Protein AF-A0A660S9H5-F1 (afdb_monomer_lite)

Structure (mmCIF, N/CA/C/O backbone):
data_AF-A0A660S9H5-F1
#
_entry.id   AF-A0A660S9H5-F1
#
loop_
_atom_site.group_PDB
_atom_site.id
_atom_site.type_symbol
_atom_site.label_atom_id
_atom_site.label_alt_id
_atom_site.label_comp_id
_atom_site.label_asym_id
_atom_site.label_entity_id
_atom_site.label_seq_id
_atom_site.pdbx_PDB_ins_code
_atom_site.Cartn_x
_atom_site.Cartn_y
_atom_site.Cartn_z
_atom_site.occupancy
_atom_site.B_iso_or_equiv
_atom_site.auth_seq_id
_atom_site.auth_comp_id
_atom_site.auth_asym_id
_atom_site.auth_atom_id
_atom_site.pdbx_PDB_model_num
ATOM 1 N N . MET A 1 1 ? 29.716 22.575 15.686 1.00 38.72 1 MET A N 1
ATOM 2 C CA . MET A 1 1 ? 29.087 22.177 14.408 1.00 38.72 1 MET A CA 1
ATOM 3 C C . MET A 1 1 ? 29.876 20.997 13.873 1.00 38.72 1 MET A C 1
ATOM 5 O O . MET A 1 1 ? 31.053 21.168 13.585 1.00 38.72 1 MET A O 1
ATOM 9 N N . SER A 1 2 ? 29.308 19.792 13.882 1.00 45.00 2 SER A N 1
ATOM 10 C CA . SER A 1 2 ? 30.012 18.575 13.468 1.00 45.00 2 SER A CA 1
ATOM 11 C C . SER A 1 2 ? 30.373 18.655 11.981 1.00 45.00 2 SER A C 1
ATOM 13 O O . SER A 1 2 ? 29.504 18.642 11.113 1.00 45.00 2 SER A O 1
ATOM 15 N N . ASN A 1 3 ? 31.671 18.753 11.685 1.00 57.62 3 ASN A N 1
ATOM 16 C CA . ASN A 1 3 ? 32.210 18.524 10.345 1.00 57.62 3 ASN A CA 1
ATOM 17 C C . ASN A 1 3 ? 32.113 17.022 10.060 1.00 57.62 3 ASN A C 1
ATOM 19 O O . ASN A 1 3 ? 33.067 16.279 10.298 1.00 57.62 3 ASN A O 1
ATOM 23 N N . TYR A 1 4 ? 30.948 16.553 9.613 1.00 66.19 4 TYR A N 1
ATOM 24 C CA . TYR A 1 4 ? 30.823 15.175 9.157 1.00 66.19 4 TYR A CA 1
ATOM 25 C C . TYR A 1 4 ? 31.729 14.976 7.944 1.00 66.19 4 TYR A C 1
ATOM 27 O O . TYR A 1 4 ? 31.599 15.658 6.928 1.00 66.19 4 TYR A O 1
ATOM 35 N N . LYS A 1 5 ? 32.662 14.032 8.063 1.00 89.12 5 LYS A N 1
ATOM 36 C CA . LYS A 1 5 ? 33.389 13.504 6.914 1.00 89.12 5 LYS A CA 1
ATOM 37 C C . LYS A 1 5 ? 32.486 12.479 6.245 1.00 89.12 5 LYS A C 1
ATOM 39 O O . LYS A 1 5 ? 32.019 11.536 6.892 1.00 89.12 5 LYS A O 1
ATOM 44 N N . LEU A 1 6 ? 32.201 12.714 4.974 1.00 95.31 6 LEU A N 1
ATOM 45 C CA . LEU A 1 6 ? 31.241 11.946 4.202 1.00 95.31 6 LEU A CA 1
ATOM 46 C C . LEU A 1 6 ? 31.917 11.290 3.004 1.00 95.31 6 LEU A C 1
ATOM 48 O O . LEU A 1 6 ? 32.887 11.802 2.443 1.00 95.31 6 LEU A O 1
ATOM 52 N N . TRP A 1 7 ? 31.341 10.169 2.589 1.00 97.38 7 TRP A N 1
ATOM 53 C CA . TRP A 1 7 ? 31.695 9.454 1.373 1.00 97.38 7 TRP A CA 1
ATOM 54 C C . TRP A 1 7 ? 30.478 9.346 0.465 1.00 97.38 7 TRP A C 1
ATOM 56 O O . TRP A 1 7 ? 29.398 8.982 0.918 1.00 97.38 7 TRP A O 1
ATOM 66 N N . ALA A 1 8 ? 30.657 9.630 -0.821 1.00 97.31 8 ALA A N 1
ATOM 67 C CA . ALA A 1 8 ? 29.677 9.392 -1.868 1.00 97.31 8 ALA A CA 1
ATOM 68 C C . ALA A 1 8 ? 30.182 8.282 -2.796 1.00 97.31 8 ALA A C 1
ATOM 70 O O . ALA A 1 8 ? 31.257 8.404 -3.388 1.00 97.31 8 ALA A O 1
ATOM 71 N N . LYS A 1 9 ? 29.393 7.218 -2.938 1.00 96.88 9 LYS A N 1
ATOM 72 C CA . LYS A 1 9 ? 29.568 6.180 -3.951 1.00 96.88 9 LYS A CA 1
ATOM 73 C C . LYS A 1 9 ? 28.735 6.531 -5.174 1.00 96.88 9 LYS A C 1
ATOM 75 O O . LYS A 1 9 ? 27.512 6.626 -5.073 1.00 96.88 9 LYS A O 1
ATOM 80 N N . ILE A 1 10 ? 29.397 6.704 -6.308 1.00 94.62 10 ILE A N 1
ATOM 81 C CA . ILE A 1 10 ? 28.785 7.019 -7.591 1.00 94.62 10 ILE A CA 1
ATOM 82 C C . ILE A 1 10 ? 28.599 5.731 -8.387 1.00 94.62 10 ILE A C 1
ATOM 84 O O . ILE A 1 10 ? 29.564 5.165 -8.902 1.00 94.62 10 ILE A O 1
ATOM 88 N N . ASP A 1 11 ? 27.348 5.286 -8.479 1.00 85.81 11 ASP A N 1
ATOM 89 C CA . ASP A 1 11 ? 26.913 4.212 -9.363 1.00 85.81 11 ASP A CA 1
ATOM 90 C C . ASP A 1 11 ? 26.085 4.808 -10.528 1.00 85.81 11 ASP A C 1
ATOM 92 O O . ASP A 1 11 ? 25.726 5.994 -10.553 1.00 85.81 11 ASP A O 1
ATOM 96 N N . ASN A 1 12 ? 25.802 3.997 -11.548 1.00 78.56 12 ASN A N 1
ATOM 97 C CA . ASN A 1 12 ? 25.075 4.470 -12.730 1.00 78.56 12 ASN A CA 1
ATOM 98 C C . ASN A 1 12 ? 23.603 4.781 -12.422 1.00 78.56 12 ASN A C 1
ATOM 100 O O . ASN A 1 12 ? 23.077 5.775 -12.921 1.00 78.56 12 ASN A O 1
ATOM 104 N N . ASP A 1 13 ? 22.971 3.962 -11.589 1.00 78.81 13 ASP A N 1
ATOM 105 C CA . ASP A 1 13 ? 21.550 3.984 -11.229 1.00 78.81 13 ASP A CA 1
ATOM 106 C C . ASP A 1 13 ? 21.265 4.722 -9.911 1.00 78.81 13 ASP A C 1
ATOM 108 O O . ASP A 1 13 ? 20.118 5.054 -9.614 1.00 78.81 13 ASP A O 1
ATOM 112 N N . LYS A 1 14 ? 22.296 5.008 -9.109 1.00 87.75 14 LYS A N 1
ATOM 113 C CA . LYS A 1 14 ? 22.158 5.674 -7.808 1.00 87.75 14 LYS A CA 1
ATOM 114 C C . LYS A 1 14 ? 23.446 6.343 -7.345 1.00 87.75 14 LYS A C 1
ATOM 116 O O . LYS A 1 14 ? 24.540 5.981 -7.765 1.00 87.75 14 LYS A O 1
ATOM 121 N N . ILE A 1 15 ? 23.322 7.278 -6.407 1.00 94.25 15 ILE A N 1
ATOM 122 C CA . ILE A 1 15 ? 24.439 7.712 -5.562 1.00 94.25 15 ILE A CA 1
ATOM 123 C C . ILE A 1 15 ? 24.090 7.407 -4.108 1.00 94.25 15 ILE A C 1
ATOM 125 O O . ILE A 1 15 ? 23.001 7.729 -3.632 1.00 94.25 15 ILE A O 1
ATOM 129 N N . SER A 1 16 ? 25.024 6.767 -3.407 1.00 94.56 16 SER A N 1
ATOM 130 C CA . SER A 1 16 ? 24.895 6.450 -1.982 1.00 94.56 16 SER A CA 1
ATOM 131 C C . SER A 1 16 ? 25.861 7.300 -1.167 1.00 94.56 16 SER A C 1
ATOM 133 O O . SER A 1 16 ? 27.045 7.353 -1.485 1.00 94.56 16 SER A O 1
ATOM 135 N N . PHE A 1 17 ? 25.370 7.931 -0.111 1.00 96.75 17 PHE A N 1
ATOM 136 C CA . PHE A 1 17 ? 26.125 8.773 0.806 1.00 96.75 17 PHE A CA 1
ATOM 137 C C . PHE A 1 17 ? 26.258 8.081 2.159 1.00 96.75 17 PHE A C 1
ATOM 139 O O . PHE A 1 17 ? 25.303 7.464 2.631 1.00 96.75 17 PHE A O 1
ATOM 146 N N . PHE A 1 18 ? 27.424 8.200 2.785 1.00 95.56 18 PHE A N 1
ATOM 147 C CA . PHE A 1 18 ? 27.747 7.537 4.044 1.00 95.56 18 PHE A CA 1
ATOM 148 C C . PHE A 1 18 ? 28.529 8.463 4.970 1.00 95.56 18 PHE A C 1
ATOM 150 O O . PHE A 1 18 ? 29.386 9.219 4.506 1.00 95.56 18 PHE A O 1
ATOM 157 N N . THR A 1 19 ? 28.296 8.350 6.275 1.00 95.31 19 THR A N 1
ATOM 158 C CA . THR A 1 19 ? 29.221 8.879 7.283 1.00 95.31 19 THR A CA 1
ATOM 159 C C . THR A 1 19 ? 30.423 7.945 7.440 1.00 95.31 19 THR A C 1
ATOM 161 O O . THR A 1 19 ? 30.307 6.728 7.2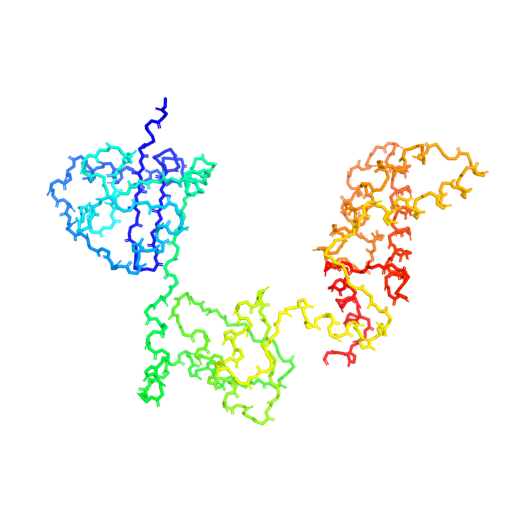63 1.00 95.31 19 THR A O 1
ATOM 164 N N . GLU A 1 20 ? 31.595 8.489 7.786 1.00 94.94 20 GLU A N 1
ATOM 165 C CA . GLU A 1 20 ? 32.759 7.649 8.114 1.00 94.94 20 GLU A CA 1
ATOM 166 C C . GLU A 1 20 ? 32.455 6.677 9.268 1.00 94.94 20 GLU A C 1
ATOM 168 O O . GLU A 1 20 ? 32.878 5.525 9.211 1.00 94.94 20 GLU A O 1
ATOM 173 N N . ASP A 1 21 ? 31.686 7.097 10.279 1.00 93.19 21 ASP A N 1
ATOM 174 C CA . ASP A 1 21 ? 31.327 6.238 11.416 1.00 93.19 21 ASP A CA 1
ATOM 175 C C . ASP A 1 21 ? 30.426 5.068 10.997 1.00 93.19 21 ASP A C 1
ATOM 177 O O . ASP A 1 21 ? 30.626 3.945 11.466 1.00 93.19 21 ASP A O 1
ATOM 181 N N . TYR A 1 22 ? 29.494 5.286 10.059 1.00 93.69 22 TYR A N 1
ATOM 182 C CA . TYR A 1 22 ? 28.690 4.206 9.483 1.00 93.69 22 TYR A CA 1
ATOM 183 C C . TYR A 1 22 ? 29.572 3.185 8.763 1.00 93.69 22 TYR A C 1
ATOM 185 O O . TYR A 1 22 ? 29.454 1.986 9.015 1.00 93.69 22 TYR A O 1
ATOM 193 N N . LEU A 1 23 ? 30.483 3.645 7.898 1.00 93.00 23 LEU A N 1
ATOM 194 C CA . LEU A 1 23 ? 31.391 2.756 7.168 1.00 93.00 23 LEU A CA 1
ATOM 195 C C . LEU A 1 23 ? 32.333 2.012 8.117 1.00 93.00 23 LEU A C 1
ATOM 197 O O . LEU A 1 23 ? 32.518 0.809 7.965 1.00 93.00 23 LEU A O 1
ATOM 201 N N . ARG A 1 24 ? 32.873 2.686 9.137 1.00 93.56 24 ARG A N 1
ATOM 202 C CA . ARG A 1 24 ? 33.747 2.064 10.139 1.00 93.56 24 ARG A CA 1
ATOM 203 C C . ARG A 1 24 ? 33.025 0.965 10.922 1.00 93.56 24 ARG A C 1
ATOM 205 O O . ARG A 1 24 ? 33.623 -0.071 11.187 1.00 93.56 24 ARG A O 1
ATOM 212 N N . ALA A 1 25 ? 31.757 1.181 11.275 1.00 89.81 25 ALA A N 1
ATOM 213 C CA . ALA A 1 25 ? 30.974 0.230 12.060 1.00 89.81 25 ALA A CA 1
ATOM 214 C C . ALA A 1 25 ? 30.388 -0.925 11.230 1.00 89.81 25 ALA A C 1
ATOM 216 O O . ALA A 1 25 ? 30.312 -2.049 11.721 1.00 89.81 25 ALA A O 1
ATOM 217 N N . LYS A 1 26 ? 29.927 -0.660 10.000 1.00 89.50 26 LYS A N 1
ATOM 218 C CA . LYS A 1 26 ? 29.189 -1.637 9.177 1.00 89.50 26 LYS A CA 1
ATOM 219 C C . LYS A 1 26 ? 30.030 -2.294 8.086 1.00 89.50 26 LYS A C 1
ATOM 221 O O . LYS A 1 26 ? 29.757 -3.437 7.741 1.00 89.50 26 LYS A O 1
ATOM 226 N N . GLU A 1 27 ? 31.044 -1.608 7.561 1.00 89.50 27 GLU A N 1
ATOM 227 C CA . GLU A 1 27 ? 31.884 -2.088 6.455 1.00 89.50 27 GLU A CA 1
ATOM 228 C C . GLU A 1 27 ? 33.384 -1.774 6.695 1.00 89.50 27 GLU A C 1
ATOM 230 O O . GLU A 1 27 ? 34.021 -1.080 5.895 1.00 89.50 27 GLU A O 1
ATOM 235 N N . PRO A 1 28 ? 33.997 -2.279 7.787 1.00 92.94 28 PRO A N 1
ATOM 236 C CA . PRO A 1 28 ? 35.332 -1.858 8.234 1.00 92.94 28 PRO A CA 1
ATOM 237 C C . PRO A 1 28 ? 36.450 -2.122 7.211 1.00 92.94 28 PRO A C 1
ATOM 239 O O . PRO A 1 28 ? 37.368 -1.313 7.071 1.00 92.94 28 PRO A O 1
ATOM 242 N N . GLN A 1 29 ? 36.365 -3.221 6.453 1.00 93.88 29 GLN A N 1
ATOM 243 C CA . GLN A 1 29 ? 37.335 -3.541 5.395 1.00 93.88 29 GLN A CA 1
ATOM 244 C C . GLN A 1 29 ? 37.247 -2.564 4.212 1.00 93.88 29 GLN A C 1
ATOM 246 O O . GLN A 1 29 ? 38.273 -2.132 3.675 1.00 93.88 29 GLN A O 1
ATOM 251 N N . LEU A 1 30 ? 36.026 -2.177 3.822 1.00 92.12 30 LEU A N 1
ATOM 252 C CA . LEU A 1 30 ? 35.824 -1.170 2.784 1.00 92.12 30 LEU A CA 1
ATOM 253 C C . LEU A 1 30 ? 36.351 0.183 3.259 1.00 92.12 30 LEU A C 1
ATOM 255 O O . LEU A 1 30 ? 37.081 0.838 2.519 1.00 92.12 30 LEU A O 1
ATOM 259 N N . PHE A 1 31 ? 36.040 0.577 4.496 1.00 96.25 31 PHE A N 1
ATOM 260 C CA . PHE A 1 31 ? 36.521 1.833 5.067 1.00 96.25 31 PHE A CA 1
ATOM 261 C C . PHE A 1 31 ? 38.055 1.924 5.057 1.00 96.25 31 PHE A C 1
ATOM 263 O O . PHE A 1 31 ? 38.605 2.917 4.581 1.00 96.25 31 PHE A O 1
ATOM 270 N N . ALA A 1 32 ? 38.754 0.863 5.477 1.00 95.06 32 ALA A N 1
ATOM 271 C CA . ALA A 1 32 ? 40.216 0.801 5.420 1.00 95.06 32 ALA A CA 1
ATOM 272 C C . ALA A 1 32 ? 40.758 0.956 3.984 1.00 95.06 32 ALA A C 1
ATOM 274 O O . ALA A 1 32 ? 41.745 1.657 3.754 1.00 95.06 32 ALA A O 1
ATOM 275 N N . THR A 1 33 ? 40.080 0.353 3.002 1.00 95.69 33 THR A N 1
ATOM 276 C CA . THR A 1 33 ? 40.436 0.475 1.579 1.00 95.69 33 THR A CA 1
ATOM 277 C C . THR A 1 33 ? 40.247 1.905 1.065 1.00 95.69 33 THR A C 1
ATOM 279 O O . THR A 1 33 ? 41.119 2.438 0.375 1.00 95.69 33 THR A O 1
ATOM 282 N N . LEU A 1 34 ? 39.130 2.549 1.416 1.00 95.62 34 LEU A N 1
ATOM 283 C CA . LEU A 1 34 ? 38.832 3.929 1.029 1.00 95.62 34 LEU A CA 1
ATOM 284 C C . LEU A 1 34 ? 39.841 4.916 1.627 1.00 95.62 34 LEU A C 1
ATOM 286 O O . LEU A 1 34 ? 40.321 5.796 0.913 1.00 95.62 34 LEU A O 1
ATOM 290 N N . GLU A 1 35 ? 40.233 4.732 2.889 1.00 95.88 35 GLU A N 1
ATOM 291 C CA . GLU A 1 35 ? 41.275 5.541 3.533 1.00 95.88 35 GLU A CA 1
ATOM 292 C C . GLU A 1 35 ? 42.647 5.346 2.872 1.00 95.88 35 GLU A C 1
ATOM 294 O O . GLU A 1 35 ? 43.346 6.324 2.596 1.00 95.88 35 GLU A O 1
ATOM 299 N N . ALA A 1 36 ? 43.015 4.112 2.508 1.00 94.81 36 ALA A N 1
ATOM 300 C CA . ALA A 1 36 ? 44.254 3.847 1.774 1.00 94.81 36 ALA A CA 1
ATOM 301 C C . ALA A 1 36 ? 44.269 4.520 0.386 1.00 94.81 36 ALA A C 1
ATOM 303 O O . ALA A 1 36 ? 45.300 5.051 -0.050 1.00 94.81 36 ALA A O 1
ATOM 304 N N . TRP A 1 37 ? 43.127 4.534 -0.313 1.00 95.69 37 TRP A N 1
ATOM 305 C CA . TRP A 1 37 ? 42.985 5.254 -1.580 1.00 95.69 37 TRP A CA 1
ATOM 306 C C . TRP A 1 37 ? 43.013 6.767 -1.394 1.00 95.69 37 TRP A C 1
ATOM 308 O O . TRP A 1 37 ? 43.646 7.450 -2.194 1.00 95.69 37 TRP A O 1
ATOM 318 N N . ARG A 1 38 ? 42.377 7.294 -0.344 1.00 94.25 38 ARG A N 1
ATOM 319 C CA . ARG A 1 38 ? 42.391 8.720 -0.004 1.00 94.25 38 ARG A CA 1
ATOM 320 C C . ARG A 1 38 ? 43.792 9.207 0.347 1.00 94.25 38 ARG A C 1
ATOM 322 O O . ARG A 1 38 ? 44.181 10.274 -0.111 1.00 94.25 38 ARG A O 1
ATOM 329 N N . HIS A 1 39 ? 44.575 8.426 1.089 1.00 93.69 39 HIS A N 1
ATOM 330 C CA . HIS A 1 39 ? 45.971 8.760 1.387 1.00 93.69 39 HIS A CA 1
ATOM 331 C C . HIS A 1 39 ? 46.813 8.876 0.104 1.00 93.69 39 HIS A C 1
ATOM 333 O O . HIS A 1 39 ? 47.651 9.763 -0.027 1.00 93.69 39 HIS A O 1
ATOM 339 N N . ASN A 1 40 ? 46.515 8.037 -0.892 1.00 92.75 40 ASN A N 1
ATOM 340 C CA . ASN A 1 40 ? 47.187 8.006 -2.192 1.00 92.75 40 ASN A CA 1
ATOM 341 C C . ASN A 1 40 ? 46.330 8.611 -3.321 1.00 92.75 40 ASN A C 1
ATOM 343 O O . ASN A 1 40 ? 46.398 8.154 -4.466 1.00 92.75 40 ASN A O 1
ATOM 347 N N . TYR A 1 41 ? 45.507 9.624 -3.016 1.00 90.06 41 TYR A N 1
ATOM 348 C CA . TYR A 1 41 ? 44.432 10.078 -3.908 1.00 90.06 41 TYR A CA 1
ATOM 349 C C . TYR A 1 41 ? 44.911 10.441 -5.318 1.00 90.06 41 TYR A C 1
ATOM 351 O O . TYR A 1 41 ? 44.238 10.106 -6.290 1.00 90.06 41 TYR A O 1
ATOM 359 N N . LYS A 1 42 ? 46.101 11.044 -5.451 1.00 91.06 42 LYS A N 1
ATOM 360 C CA . LYS A 1 42 ? 46.682 11.445 -6.746 1.00 91.06 42 LYS A CA 1
ATOM 361 C C . LYS A 1 42 ? 46.799 10.279 -7.735 1.00 91.06 42 LYS A C 1
ATOM 363 O O . LYS A 1 42 ? 46.681 10.488 -8.933 1.00 91.06 42 LYS A O 1
ATOM 368 N N . LYS A 1 43 ? 47.002 9.051 -7.240 1.00 93.12 43 LYS A N 1
ATOM 369 C CA . LYS A 1 43 ? 47.111 7.834 -8.062 1.00 93.12 43 LYS A CA 1
ATOM 370 C C . LYS A 1 43 ? 45.751 7.302 -8.522 1.00 93.12 43 LYS A C 1
ATOM 372 O O . LYS A 1 43 ? 45.671 6.588 -9.517 1.00 93.12 43 LYS A O 1
ATOM 377 N N . TYR A 1 44 ? 44.693 7.579 -7.765 1.00 90.38 44 TYR A N 1
ATOM 378 C CA . TYR A 1 44 ? 43.391 6.940 -7.945 1.00 90.38 44 TYR A CA 1
ATOM 379 C C . TYR A 1 44 ? 42.299 7.891 -8.422 1.00 90.38 44 TYR A C 1
ATOM 381 O O . TYR A 1 44 ? 41.232 7.414 -8.798 1.00 90.38 44 TYR A O 1
ATOM 389 N N . GLN A 1 45 ? 42.531 9.201 -8.410 1.00 94.50 45 GLN A N 1
ATOM 390 C CA . GLN A 1 45 ? 41.561 10.181 -8.874 1.00 94.50 45 GLN A CA 1
ATOM 391 C C . GLN A 1 45 ? 41.289 10.049 -10.370 1.00 94.50 45 GLN A C 1
ATOM 393 O O . GLN A 1 45 ? 42.194 9.951 -11.194 1.00 94.50 45 GLN A O 1
ATOM 398 N N . GLN A 1 46 ? 40.008 10.080 -10.701 1.00 95.38 46 GLN A N 1
ATOM 399 C CA . GLN A 1 46 ? 39.487 10.148 -12.053 1.00 95.38 46 GLN A CA 1
ATOM 400 C C . GLN A 1 46 ? 38.378 11.193 -12.079 1.00 95.38 46 GLN A C 1
ATOM 402 O O . GLN A 1 46 ? 37.687 11.408 -11.079 1.00 95.38 46 GLN A O 1
ATOM 407 N N . GLN A 1 47 ? 38.219 11.856 -13.218 1.00 96.25 47 GLN A N 1
ATOM 408 C CA . GLN A 1 47 ? 37.168 12.841 -13.404 1.00 96.25 47 GLN A CA 1
ATOM 409 C C . GLN A 1 47 ? 35.823 12.140 -13.620 1.00 96.25 47 GLN A C 1
ATOM 411 O O . GLN A 1 47 ? 35.713 11.218 -14.425 1.00 96.25 47 GLN A O 1
ATOM 416 N N . VAL A 1 48 ? 34.799 12.594 -12.905 1.00 94.25 48 VAL A N 1
ATOM 417 C CA . VAL A 1 48 ? 33.420 12.119 -13.012 1.00 94.25 48 VAL A CA 1
ATOM 418 C C . VAL A 1 48 ? 32.530 13.307 -13.341 1.00 94.25 48 VAL A C 1
ATOM 420 O O . VAL A 1 48 ? 32.626 14.364 -12.715 1.00 94.25 48 VAL A O 1
ATOM 423 N N . LYS A 1 49 ? 31.658 13.130 -14.334 1.00 95.31 49 LYS A N 1
ATOM 424 C CA . LYS A 1 49 ? 30.662 14.123 -14.736 1.00 95.31 49 LYS A CA 1
ATOM 425 C C . LYS A 1 49 ? 29.265 13.542 -14.557 1.00 95.31 49 LYS A C 1
ATOM 427 O O . LYS A 1 49 ? 28.967 12.470 -15.077 1.00 95.31 49 LYS A O 1
ATOM 432 N N . LEU A 1 50 ? 28.409 14.254 -13.834 1.00 91.56 50 LEU A N 1
ATOM 433 C CA . LEU A 1 50 ? 26.991 13.918 -13.721 1.00 91.56 50 LEU A CA 1
ATOM 434 C C . LEU A 1 50 ? 26.209 14.580 -14.857 1.00 91.56 50 LEU A C 1
ATOM 436 O O . LEU A 1 50 ? 26.514 15.710 -15.247 1.00 91.56 50 LEU A O 1
ATOM 440 N N . SER A 1 51 ? 25.193 13.890 -15.376 1.00 88.56 51 SER A N 1
ATOM 441 C CA . SER A 1 51 ? 24.233 14.500 -16.300 1.00 88.56 51 SER A CA 1
ATOM 442 C C . SER A 1 51 ? 23.377 15.538 -15.573 1.00 88.56 51 SER A C 1
ATOM 444 O O . SER A 1 51 ? 23.189 15.463 -14.357 1.00 88.56 51 SER A O 1
ATOM 446 N N . GLU A 1 52 ? 22.830 16.495 -16.319 1.00 86.31 52 GLU A N 1
ATOM 447 C CA . GLU A 1 52 ? 21.957 17.539 -15.771 1.00 86.31 52 GLU A CA 1
ATOM 448 C C . GLU A 1 52 ? 20.734 16.946 -15.048 1.00 86.31 52 GLU A C 1
ATOM 450 O O . GLU A 1 52 ? 20.401 17.366 -13.942 1.00 86.31 52 GLU A O 1
ATOM 455 N N . ASN A 1 53 ? 20.160 15.867 -15.590 1.00 77.00 53 ASN A N 1
ATOM 456 C CA . ASN A 1 53 ? 19.077 15.115 -14.951 1.00 77.00 53 ASN A CA 1
ATOM 457 C C . ASN A 1 53 ? 19.467 14.589 -13.562 1.00 77.00 53 ASN A C 1
ATOM 459 O O . ASN A 1 53 ? 18.718 14.765 -12.601 1.00 77.00 53 ASN A O 1
ATOM 463 N N . LYS A 1 54 ? 20.657 13.987 -13.421 1.00 87.81 54 LYS A N 1
ATOM 464 C CA . LYS A 1 54 ? 21.146 13.508 -12.117 1.00 87.81 54 LYS A CA 1
ATOM 465 C C . LYS A 1 54 ? 21.362 14.664 -11.143 1.00 87.81 54 LYS A C 1
ATOM 467 O O . LYS A 1 54 ? 21.038 14.530 -9.967 1.00 87.81 54 LYS A O 1
ATOM 472 N N . VAL A 1 55 ? 21.862 15.804 -11.624 1.00 92.94 55 VAL A N 1
ATOM 473 C CA . VAL A 1 55 ? 22.029 17.018 -10.807 1.00 92.94 55 VAL A CA 1
ATOM 474 C C . VAL A 1 55 ? 20.679 17.536 -10.298 1.00 92.94 55 VAL A C 1
ATOM 476 O O . VAL A 1 55 ? 20.578 17.902 -9.128 1.00 92.94 55 VAL A O 1
ATOM 479 N N . ASN A 1 56 ? 19.638 17.527 -11.134 1.00 83.94 56 ASN A N 1
ATOM 480 C CA . ASN A 1 56 ? 18.297 17.971 -10.745 1.00 83.94 56 ASN A CA 1
ATOM 481 C C . ASN A 1 56 ? 17.657 17.038 -9.710 1.00 83.94 56 ASN A C 1
ATOM 483 O O . ASN A 1 56 ? 17.180 17.518 -8.685 1.00 83.94 56 ASN A O 1
ATOM 487 N N . VAL A 1 57 ? 17.741 15.716 -9.903 1.00 83.25 57 VAL A N 1
ATOM 488 C CA . VAL A 1 57 ? 17.238 14.738 -8.919 1.00 83.25 57 VAL A CA 1
ATOM 489 C C . VAL A 1 57 ? 17.955 14.881 -7.577 1.00 83.25 57 VAL A C 1
ATOM 491 O O . VAL A 1 57 ? 17.318 14.855 -6.527 1.00 83.25 57 VAL A O 1
ATOM 494 N N . LEU A 1 58 ? 19.279 15.068 -7.588 1.00 91.06 58 LEU A N 1
ATOM 495 C CA . LEU A 1 58 ? 20.035 15.335 -6.363 1.00 91.06 58 LEU A CA 1
ATOM 496 C C . LEU A 1 58 ? 19.522 16.600 -5.664 1.00 91.06 58 LEU A C 1
ATOM 498 O O . LEU A 1 58 ? 19.288 16.571 -4.457 1.00 91.06 58 LEU A O 1
ATOM 502 N N . ARG A 1 59 ? 19.274 17.679 -6.416 1.00 91.81 59 ARG A N 1
ATOM 503 C CA . ARG A 1 59 ? 18.757 18.941 -5.870 1.00 91.81 59 ARG A CA 1
ATOM 504 C C . ARG A 1 59 ? 17.386 18.770 -5.214 1.00 91.81 59 ARG A C 1
ATOM 506 O O . ARG A 1 59 ? 17.204 19.250 -4.099 1.00 91.81 59 ARG A O 1
ATOM 513 N N . GLU A 1 60 ? 16.456 18.067 -5.861 1.00 85.69 60 GLU A N 1
ATOM 514 C CA . GLU A 1 60 ? 15.123 17.761 -5.307 1.00 85.69 60 GLU A CA 1
ATOM 515 C C . GLU A 1 60 ? 15.195 16.944 -4.014 1.00 85.69 60 GLU A C 1
ATOM 517 O O . GLU A 1 60 ? 14.337 17.073 -3.146 1.00 85.69 60 GLU A O 1
ATOM 522 N N . LYS A 1 61 ? 16.240 16.126 -3.864 1.00 86.31 61 LYS A N 1
ATOM 523 C CA . LYS A 1 61 ? 16.512 15.342 -2.655 1.00 86.31 61 LYS A CA 1
ATOM 524 C C . LYS A 1 61 ? 17.333 16.090 -1.607 1.00 86.31 61 LYS A C 1
ATOM 526 O O . LYS A 1 61 ? 17.820 15.469 -0.673 1.00 86.31 61 LYS A O 1
ATOM 531 N N . GLY A 1 62 ? 17.505 17.407 -1.733 1.00 91.81 62 GLY A N 1
ATOM 532 C CA . GLY A 1 62 ? 18.258 18.207 -0.763 1.00 91.81 62 GLY A CA 1
ATOM 533 C C . GLY A 1 62 ? 19.778 18.061 -0.886 1.00 91.81 62 GLY A C 1
ATOM 534 O O . GLY A 1 62 ? 20.505 18.271 0.080 1.00 91.81 62 GLY A O 1
ATOM 535 N N . ILE A 1 63 ? 20.291 17.693 -2.061 1.00 95.50 63 ILE A N 1
ATOM 536 C CA . ILE A 1 63 ? 21.727 17.540 -2.315 1.00 95.50 63 ILE A CA 1
ATOM 537 C C . ILE A 1 63 ? 22.161 18.548 -3.368 1.00 95.50 63 ILE A C 1
ATOM 539 O O . ILE A 1 63 ? 21.872 18.423 -4.559 1.00 95.50 63 ILE A O 1
ATOM 543 N N . ARG A 1 64 ? 22.915 19.554 -2.935 1.00 95.31 64 ARG A N 1
ATOM 544 C CA . ARG A 1 64 ? 23.493 20.544 -3.835 1.00 95.31 64 ARG A CA 1
ATOM 545 C C . ARG A 1 64 ? 24.777 19.994 -4.447 1.00 95.31 64 ARG A C 1
ATOM 547 O O . ARG A 1 64 ? 25.707 19.642 -3.726 1.00 95.31 64 ARG A O 1
ATOM 554 N N . VAL A 1 65 ? 24.847 19.962 -5.776 1.00 95.88 65 VAL A N 1
ATOM 555 C CA . VAL A 1 65 ? 26.087 19.670 -6.510 1.00 95.88 65 VAL A CA 1
ATOM 556 C C . VAL A 1 65 ? 26.896 20.963 -6.606 1.00 95.88 65 VAL A C 1
ATOM 558 O O . VAL A 1 65 ? 26.444 21.927 -7.221 1.00 95.88 65 VAL A O 1
ATOM 561 N N . LEU A 1 66 ? 28.049 21.007 -5.940 1.00 94.62 66 LEU A N 1
ATOM 562 C CA . LEU A 1 66 ? 28.917 22.188 -5.861 1.00 94.62 66 LEU A CA 1
ATOM 563 C C . LEU A 1 66 ? 29.886 22.279 -7.046 1.00 94.62 66 LEU A C 1
ATOM 565 O O . LEU A 1 66 ? 30.234 23.377 -7.468 1.00 94.62 66 LEU A O 1
ATOM 569 N N . SER A 1 67 ? 30.299 21.130 -7.587 1.00 92.00 67 SER A N 1
ATOM 570 C CA . SER A 1 67 ? 31.226 21.032 -8.714 1.00 92.00 67 SER A CA 1
ATOM 571 C C . SER A 1 67 ? 30.831 19.877 -9.635 1.00 92.00 67 SER A C 1
ATOM 573 O O . SER A 1 67 ? 30.509 18.787 -9.164 1.00 92.00 67 SER A O 1
ATOM 575 N N . ASN A 1 68 ? 30.820 20.121 -10.948 1.00 92.44 68 ASN A N 1
ATOM 576 C CA . ASN A 1 68 ? 30.566 19.123 -11.987 1.00 92.44 68 ASN A CA 1
ATOM 577 C C . ASN A 1 68 ? 31.253 19.572 -13.295 1.00 92.44 68 ASN A C 1
ATOM 579 O O . ASN A 1 68 ? 30.814 20.560 -13.886 1.00 92.44 68 ASN A O 1
ATOM 583 N N . PRO A 1 69 ? 32.300 18.885 -13.780 1.00 95.12 69 PRO A N 1
ATOM 584 C CA . PRO A 1 69 ? 32.824 17.609 -13.294 1.00 95.12 69 PRO A CA 1
ATOM 585 C C . PRO A 1 69 ? 33.630 17.728 -11.990 1.00 95.12 69 PRO A C 1
ATOM 587 O O . PRO A 1 69 ? 34.183 18.778 -11.687 1.00 95.12 69 PRO A O 1
ATOM 590 N N . PHE A 1 70 ? 33.747 16.626 -11.251 1.00 96.12 70 PHE A N 1
ATOM 591 C CA . PHE A 1 70 ? 34.515 16.535 -10.004 1.00 96.12 70 PHE A CA 1
ATOM 592 C C . PHE A 1 70 ? 35.426 15.299 -9.989 1.00 96.12 70 PHE A C 1
ATOM 594 O O . PHE A 1 70 ? 35.360 14.451 -10.877 1.00 96.12 70 PHE A O 1
ATOM 601 N N . LEU A 1 71 ? 36.306 15.195 -8.989 1.00 96.12 71 LEU A N 1
ATOM 602 C CA . LEU A 1 71 ? 37.258 14.088 -8.864 1.00 96.12 71 LEU A CA 1
ATOM 603 C C . LEU A 1 71 ? 36.724 12.994 -7.938 1.00 96.12 71 LEU A C 1
ATOM 605 O O . LEU A 1 71 ? 36.318 13.274 -6.812 1.00 96.12 71 LEU A O 1
ATOM 609 N N . ALA A 1 72 ? 36.794 11.742 -8.380 1.00 96.00 72 ALA A N 1
ATOM 610 C CA . ALA A 1 72 ? 36.452 10.571 -7.582 1.00 96.00 72 ALA A CA 1
ATOM 611 C C . ALA A 1 72 ? 37.568 9.520 -7.642 1.00 96.00 72 ALA A C 1
ATOM 613 O O . ALA A 1 72 ? 38.161 9.266 -8.691 1.00 96.00 72 ALA A O 1
ATOM 614 N N . LEU A 1 73 ? 37.846 8.869 -6.517 1.00 95.19 73 LEU A N 1
ATOM 615 C CA . LEU A 1 73 ? 38.740 7.722 -6.428 1.00 95.19 73 LEU A CA 1
ATOM 616 C C . LEU A 1 73 ? 38.147 6.562 -7.228 1.00 95.19 73 LEU A C 1
ATOM 618 O O . LEU A 1 73 ? 36.986 6.184 -7.041 1.00 95.19 73 LEU A O 1
ATOM 622 N N . LYS A 1 74 ? 38.952 6.019 -8.145 1.00 93.44 74 LYS A N 1
ATOM 623 C CA . LYS A 1 74 ? 38.578 4.961 -9.092 1.00 93.44 74 LYS A CA 1
ATOM 624 C C . LYS A 1 74 ? 37.313 5.297 -9.900 1.00 93.44 74 LYS A C 1
ATOM 626 O O . LYS A 1 74 ? 36.569 4.389 -10.257 1.00 93.44 74 LYS A O 1
ATOM 631 N N . GLY A 1 75 ? 37.027 6.588 -10.099 1.00 93.19 75 GLY A N 1
ATOM 632 C CA . GLY A 1 75 ? 35.820 7.060 -10.784 1.00 93.19 75 GLY A CA 1
ATOM 633 C C . GLY A 1 75 ? 34.509 6.776 -10.039 1.00 93.19 75 GLY A C 1
ATOM 634 O O . GLY A 1 75 ? 33.441 6.966 -10.610 1.00 93.19 75 GLY A O 1
ATOM 635 N N . LYS A 1 76 ? 34.568 6.311 -8.781 1.00 94.56 76 LYS A N 1
ATOM 636 C CA . LYS A 1 76 ? 33.398 5.812 -8.037 1.00 94.56 76 LYS A CA 1
ATOM 637 C C . LYS A 1 76 ? 33.227 6.383 -6.642 1.00 94.56 76 LYS A C 1
ATOM 639 O O . LYS A 1 76 ? 32.123 6.313 -6.123 1.00 94.56 76 LYS A O 1
ATOM 644 N N . TRP A 1 77 ? 34.272 6.908 -6.013 1.00 97.38 77 TRP A N 1
ATOM 645 C CA . TRP A 1 77 ? 34.197 7.334 -4.615 1.00 97.38 77 TRP A CA 1
ATOM 646 C C . TRP A 1 77 ? 34.676 8.762 -4.425 1.00 97.38 77 TRP A C 1
ATOM 648 O O . TRP A 1 77 ? 35.814 9.085 -4.748 1.00 97.38 77 TRP A O 1
ATOM 658 N N . HIS A 1 78 ? 33.834 9.615 -3.861 1.00 96.94 78 HIS A N 1
ATOM 659 C CA . HIS A 1 78 ? 34.182 10.995 -3.549 1.00 96.94 78 HIS A CA 1
ATOM 660 C C . HIS A 1 78 ? 34.080 11.223 -2.040 1.00 96.94 78 HIS A C 1
ATOM 662 O O . HIS A 1 78 ? 33.052 10.907 -1.445 1.00 96.94 78 HIS A O 1
ATOM 668 N N . TRP A 1 79 ? 35.137 11.748 -1.422 1.00 95.25 79 TRP A N 1
ATOM 669 C CA . TRP A 1 79 ? 35.119 12.135 -0.011 1.00 95.25 79 TRP A CA 1
ATOM 670 C C . TRP A 1 79 ? 34.899 13.642 0.082 1.00 95.25 79 TRP A C 1
ATOM 672 O O . TRP A 1 79 ? 35.467 14.392 -0.711 1.00 95.25 79 TRP A O 1
ATOM 682 N N . PHE A 1 80 ? 34.078 14.081 1.030 1.00 94.69 80 PHE A N 1
ATOM 683 C CA . PHE A 1 80 ? 33.699 15.487 1.139 1.00 94.69 80 PHE A CA 1
ATOM 684 C C . PHE A 1 80 ? 33.259 15.867 2.554 1.00 94.69 80 PHE A C 1
ATOM 686 O O . PHE A 1 80 ? 33.029 15.010 3.409 1.00 94.69 80 PHE A O 1
ATOM 693 N N . THR A 1 81 ? 33.148 17.173 2.798 1.00 89.25 81 THR A N 1
ATOM 694 C CA . THR A 1 81 ? 32.704 17.745 4.088 1.00 89.25 81 THR A CA 1
ATOM 695 C C . THR A 1 81 ? 31.497 18.682 3.966 1.00 89.25 81 THR A C 1
ATOM 697 O O . THR A 1 81 ? 30.909 19.087 4.965 1.00 89.25 81 THR A O 1
ATOM 700 N N . GLY A 1 82 ? 31.120 19.040 2.738 1.00 80.88 82 GLY A N 1
ATOM 701 C CA . GLY A 1 82 ? 30.063 19.990 2.398 1.00 80.88 82 GLY A CA 1
ATOM 702 C C . GLY A 1 82 ? 30.464 21.468 2.501 1.00 80.88 82 GLY A C 1
ATOM 703 O O . GLY A 1 82 ? 29.598 22.330 2.349 1.00 80.88 82 GLY A O 1
ATOM 704 N N . SER A 1 83 ? 31.736 21.772 2.781 1.00 81.62 83 SER A N 1
ATOM 705 C CA . SER A 1 83 ? 32.230 23.138 3.039 1.00 81.62 83 SER A CA 1
ATOM 706 C C . SER A 1 83 ? 33.612 23.432 2.435 1.00 81.62 83 SER A C 1
ATOM 708 O O . SER A 1 83 ? 34.090 24.559 2.537 1.00 81.62 83 SER A O 1
ATOM 710 N N . TRP A 1 84 ? 34.266 22.448 1.813 1.00 82.25 84 TRP A N 1
ATOM 711 C CA . TRP A 1 84 ? 35.579 22.604 1.182 1.00 82.25 84 TRP A CA 1
ATOM 712 C C . TRP A 1 84 ? 35.456 22.876 -0.320 1.00 82.25 84 TRP A C 1
ATOM 714 O O . TRP A 1 84 ? 34.559 22.367 -0.984 1.00 82.25 84 TRP A O 1
ATOM 724 N N . HIS A 1 85 ? 36.402 23.632 -0.886 1.00 80.38 85 HIS A N 1
ATOM 725 C CA . HIS A 1 85 ? 36.371 24.041 -2.301 1.00 80.38 85 HIS A CA 1
ATOM 726 C C . HIS A 1 85 ? 36.457 22.872 -3.305 1.00 80.38 85 HIS A C 1
ATOM 728 O O . HIS A 1 85 ? 36.132 23.047 -4.475 1.00 80.38 85 HIS A O 1
ATOM 734 N N . ASN A 1 86 ? 36.898 21.691 -2.859 1.00 85.00 86 ASN A N 1
ATOM 735 C CA . ASN A 1 86 ? 36.982 20.474 -3.674 1.00 85.00 86 ASN A CA 1
ATOM 736 C C . ASN A 1 86 ? 35.787 19.527 -3.479 1.00 85.00 86 ASN A C 1
ATOM 738 O O . ASN A 1 86 ? 35.761 18.463 -4.099 1.00 85.00 86 ASN A O 1
ATOM 742 N N . ASP A 1 87 ? 34.823 19.882 -2.627 1.00 92.62 87 ASP A N 1
ATOM 743 C CA . ASP A 1 87 ? 33.644 19.057 -2.392 1.00 92.62 87 ASP A CA 1
ATOM 744 C C . ASP A 1 87 ? 32.737 19.083 -3.629 1.00 92.62 87 ASP A C 1
ATOM 746 O O . ASP A 1 87 ? 32.412 20.139 -4.169 1.00 92.62 87 ASP A O 1
ATOM 750 N N . ALA A 1 88 ? 32.293 17.913 -4.078 1.00 94.31 88 ALA A N 1
ATOM 751 C CA . ALA A 1 88 ? 31.334 17.780 -5.170 1.00 94.31 88 ALA A CA 1
ATOM 752 C C . ALA A 1 88 ? 29.892 17.993 -4.697 1.00 94.31 88 ALA A C 1
ATOM 754 O O . ALA A 1 88 ? 29.036 18.401 -5.482 1.00 94.31 88 ALA A O 1
ATOM 755 N N . PHE A 1 89 ? 29.617 17.725 -3.418 1.00 95.94 89 PHE A N 1
ATOM 756 C CA . PHE A 1 89 ? 28.271 17.690 -2.858 1.00 95.94 89 PHE A CA 1
ATOM 757 C C . PHE A 1 89 ? 28.179 18.467 -1.550 1.00 95.94 89 PHE A C 1
ATOM 759 O O . PHE A 1 89 ? 29.121 18.509 -0.759 1.00 95.94 89 PHE A O 1
ATOM 766 N N . LYS A 1 90 ? 26.993 19.008 -1.286 1.00 95.06 90 LYS A N 1
ATOM 767 C CA . LYS A 1 90 ? 26.585 19.516 0.018 1.00 95.06 90 LYS A CA 1
ATOM 768 C C . LYS A 1 90 ? 25.183 19.013 0.329 1.00 95.06 90 LYS A C 1
ATOM 770 O O . LYS A 1 90 ? 24.263 19.230 -0.457 1.00 95.06 90 LYS A O 1
ATOM 775 N N . LEU A 1 91 ? 25.044 18.317 1.454 1.00 93.38 91 LEU A N 1
ATOM 776 C CA . LEU A 1 91 ? 23.759 17.801 1.920 1.00 93.38 91 LEU A CA 1
ATOM 777 C C . LEU A 1 91 ? 23.065 18.876 2.760 1.00 93.38 91 LEU A C 1
ATOM 779 O O . LEU A 1 91 ? 23.651 19.433 3.690 1.00 93.38 91 LEU A O 1
ATOM 783 N N . GLU A 1 92 ? 21.814 19.157 2.419 1.00 91.94 92 GLU A N 1
ATOM 784 C CA . GLU A 1 92 ? 20.950 20.157 3.040 1.00 91.94 92 GLU A CA 1
ATOM 785 C C . GLU A 1 92 ? 19.547 19.554 3.257 1.00 91.94 92 GLU A C 1
ATOM 787 O O . GLU A 1 92 ? 19.221 18.492 2.724 1.00 91.94 92 GLU A O 1
ATOM 792 N N . GLY A 1 93 ? 18.715 20.203 4.078 1.00 90.75 93 GLY A N 1
ATOM 793 C CA . GLY A 1 93 ? 17.327 19.779 4.308 1.00 90.75 93 GLY A CA 1
ATOM 794 C C . GLY A 1 93 ? 17.179 18.307 4.725 1.00 90.75 93 GLY A C 1
ATOM 795 O O . GLY A 1 93 ? 17.868 17.840 5.633 1.00 90.75 93 GLY A O 1
ATOM 796 N N . GLU A 1 94 ? 16.276 17.594 4.047 1.00 84.44 94 GLU A N 1
ATOM 797 C CA . GLU A 1 94 ? 15.930 16.189 4.308 1.00 84.44 94 GLU A CA 1
ATOM 798 C C . GLU A 1 94 ? 17.143 15.250 4.197 1.00 84.44 94 GLU A C 1
ATOM 800 O O . GLU A 1 94 ? 17.382 14.458 5.105 1.00 84.44 94 GLU A O 1
ATOM 805 N N . ALA A 1 95 ? 17.978 15.378 3.155 1.00 88.44 95 ALA A N 1
ATOM 806 C CA . ALA A 1 95 ? 19.159 14.521 2.996 1.00 88.44 95 ALA A CA 1
ATOM 807 C C . ALA A 1 95 ? 20.151 14.657 4.155 1.00 88.44 95 ALA A C 1
ATOM 809 O O . ALA A 1 95 ? 20.771 13.670 4.557 1.00 88.44 95 ALA A O 1
ATOM 810 N N . LYS A 1 96 ? 20.306 15.870 4.703 1.00 92.81 96 LYS A N 1
ATOM 811 C CA . LYS A 1 96 ? 21.160 16.095 5.872 1.00 92.81 96 LYS A CA 1
ATOM 812 C C . LYS A 1 96 ? 20.580 15.431 7.127 1.00 92.81 96 LYS A C 1
ATOM 814 O O . LYS A 1 96 ? 21.317 14.781 7.858 1.00 92.81 96 LYS A O 1
ATOM 819 N N . GLN A 1 97 ? 19.274 15.552 7.351 1.00 89.81 97 GLN A N 1
ATOM 820 C CA . GLN A 1 97 ? 18.608 14.940 8.507 1.00 89.81 97 GLN A CA 1
ATOM 821 C C . GLN A 1 97 ? 18.673 13.407 8.453 1.00 89.81 97 GLN A C 1
ATOM 823 O O . GLN A 1 97 ? 19.007 12.757 9.442 1.00 89.81 97 GLN A O 1
ATOM 828 N N . GLU A 1 98 ? 18.416 12.826 7.281 1.00 87.19 98 GLU A N 1
ATOM 829 C CA . GLU A 1 98 ? 18.438 11.377 7.071 1.00 87.19 98 GLU A CA 1
ATOM 830 C C . GLU A 1 98 ? 19.843 10.788 7.251 1.00 87.19 98 GLU A C 1
ATOM 832 O O . GLU A 1 98 ? 20.010 9.770 7.930 1.00 87.19 98 GLU A O 1
ATOM 837 N N . ILE A 1 99 ? 20.878 11.437 6.700 1.00 91.00 99 ILE A N 1
ATOM 838 C CA . ILE A 1 99 ? 22.251 10.940 6.848 1.00 91.00 99 ILE A CA 1
ATOM 839 C C . ILE A 1 99 ? 22.766 11.071 8.285 1.00 91.00 99 ILE A C 1
ATOM 841 O O . ILE A 1 99 ? 23.509 10.202 8.737 1.00 91.00 99 ILE A O 1
ATOM 845 N N . GLU A 1 100 ? 22.358 12.110 9.019 1.00 90.31 100 GLU A N 1
ATOM 846 C CA . GLU A 1 100 ? 22.691 12.277 10.440 1.00 90.31 100 GLU A CA 1
ATOM 847 C C . GLU A 1 100 ? 21.996 11.218 11.305 1.00 90.31 100 GLU A C 1
ATOM 849 O O . GLU A 1 100 ? 22.599 10.702 12.246 1.00 90.31 100 GLU A O 1
ATOM 854 N N . ARG A 1 101 ? 20.756 10.844 10.962 1.00 87.69 101 ARG A N 1
ATOM 855 C CA . ARG A 1 101 ? 19.969 9.853 11.706 1.00 87.69 101 ARG A CA 1
ATOM 856 C C . ARG A 1 101 ? 20.422 8.415 11.464 1.00 87.69 101 ARG A C 1
ATOM 858 O O . ARG A 1 101 ? 20.501 7.636 12.410 1.00 87.69 101 ARG A O 1
ATOM 865 N N . TYR A 1 102 ? 20.689 8.048 10.211 1.00 87.69 102 TYR A N 1
ATOM 866 C CA . TYR A 1 102 ? 20.927 6.650 9.827 1.00 87.69 102 TYR A CA 1
ATOM 867 C C . TYR A 1 102 ? 22.372 6.353 9.415 1.00 87.69 102 TYR A C 1
ATOM 869 O O . TYR A 1 102 ? 22.733 5.191 9.225 1.00 87.69 102 TYR A O 1
ATOM 877 N N . GLY A 1 103 ? 23.208 7.379 9.238 1.00 87.50 103 GLY A N 1
ATOM 878 C CA . GLY A 1 103 ? 24.589 7.240 8.772 1.00 87.50 103 GLY A CA 1
ATOM 879 C C . GLY A 1 103 ? 24.730 6.886 7.285 1.00 87.50 103 GLY A C 1
ATOM 880 O O . GLY A 1 103 ? 25.847 6.838 6.770 1.00 87.50 103 GLY A O 1
ATOM 881 N N . LYS A 1 104 ? 23.614 6.657 6.581 1.00 92.12 104 LYS A N 1
ATOM 882 C CA . LYS A 1 104 ? 23.552 6.314 5.158 1.00 92.12 104 LYS A CA 1
ATOM 883 C C . LYS A 1 104 ? 22.320 6.940 4.513 1.00 92.12 104 LYS A C 1
ATOM 885 O O . LYS A 1 104 ? 21.231 6.857 5.066 1.00 92.12 104 LYS A O 1
ATOM 890 N N . TYR A 1 105 ? 22.485 7.482 3.311 1.00 88.69 105 TYR A N 1
ATOM 891 C CA . TYR A 1 105 ? 21.392 8.006 2.492 1.00 88.69 105 TYR A CA 1
ATOM 892 C C . TYR A 1 105 ? 21.589 7.609 1.028 1.00 88.69 105 TYR A C 1
ATOM 894 O O . TYR A 1 105 ? 22.708 7.651 0.523 1.00 88.69 105 TYR A O 1
ATOM 902 N N . VAL A 1 106 ? 20.532 7.192 0.331 1.00 89.69 106 VAL A N 1
ATOM 903 C CA . VAL A 1 106 ? 20.633 6.695 -1.052 1.00 89.69 106 VAL A CA 1
ATOM 904 C C . VAL A 1 106 ? 19.671 7.457 -1.947 1.00 89.69 106 VAL A C 1
ATOM 906 O O . VAL A 1 106 ? 18.465 7.455 -1.713 1.00 89.69 106 VAL A O 1
ATOM 909 N N . VAL A 1 107 ? 20.206 8.051 -3.011 1.00 84.25 107 VAL A N 1
ATOM 910 C CA . VAL A 1 107 ? 19.412 8.676 -4.069 1.00 84.25 107 VAL A CA 1
ATOM 911 C C . VAL A 1 107 ? 19.429 7.779 -5.291 1.00 84.25 107 VAL A C 1
ATOM 913 O O . VAL A 1 107 ? 20.472 7.584 -5.913 1.00 84.25 107 VAL A O 1
ATOM 916 N N . ASN A 1 108 ? 18.261 7.242 -5.634 1.00 83.50 108 ASN A N 1
ATOM 917 C CA . ASN A 1 108 ? 18.075 6.457 -6.846 1.00 83.50 108 ASN A CA 1
ATOM 918 C C . ASN A 1 108 ? 17.724 7.387 -8.007 1.00 83.50 108 ASN A C 1
ATOM 920 O O . ASN A 1 108 ? 16.750 8.139 -7.941 1.00 83.50 108 ASN A O 1
ATOM 924 N N . PHE A 1 109 ? 18.483 7.287 -9.090 1.00 71.19 109 PHE A N 1
ATOM 925 C CA . PHE A 1 109 ? 18.141 7.882 -10.370 1.00 71.19 109 PHE A CA 1
ATOM 926 C C . PHE A 1 109 ? 17.290 6.861 -11.111 1.00 71.19 109 PHE A C 1
ATOM 928 O O . PHE A 1 109 ? 17.781 6.138 -11.975 1.00 71.19 109 PHE A O 1
ATOM 935 N N . CYS A 1 110 ? 16.010 6.756 -10.735 1.00 51.06 110 CYS A N 1
ATOM 936 C CA . CYS A 1 110 ? 15.042 6.097 -11.612 1.00 51.06 110 CYS A CA 1
ATOM 937 C C . CYS A 1 110 ? 15.234 6.692 -13.011 1.00 51.06 110 CYS A C 1
ATOM 939 O O . CYS A 1 110 ? 15.336 7.914 -13.122 1.00 51.06 110 CYS A O 1
ATOM 941 N N . ALA A 1 111 ? 15.378 5.838 -14.024 1.00 45.22 111 ALA A N 1
ATOM 942 C CA . ALA A 1 111 ? 15.765 6.207 -15.377 1.00 45.22 111 ALA A CA 1
ATOM 943 C C . ALA A 1 111 ? 14.873 7.331 -15.935 1.00 45.22 111 ALA A C 1
ATOM 945 O O . ALA A 1 111 ? 13.826 7.102 -16.528 1.00 45.22 111 ALA A O 1
ATOM 946 N N . LEU A 1 112 ? 15.299 8.582 -15.748 1.00 37.91 112 LEU A N 1
ATOM 947 C CA . LEU A 1 112 ? 14.714 9.736 -16.428 1.00 37.91 112 LEU A CA 1
ATOM 948 C C . LEU A 1 112 ? 15.070 9.727 -17.921 1.00 37.91 112 LEU A C 1
ATOM 950 O O . LEU A 1 112 ? 14.392 10.382 -18.706 1.00 37.91 112 LEU A O 1
ATOM 954 N N . ASP A 1 113 ? 16.056 8.919 -18.320 1.00 38.38 113 ASP A N 1
ATOM 955 C CA . ASP A 1 113 ? 16.378 8.650 -19.723 1.00 38.38 113 ASP A CA 1
ATOM 956 C C . ASP A 1 113 ? 15.301 7.792 -20.425 1.00 38.38 113 ASP A C 1
ATOM 958 O O . ASP A 1 113 ? 15.244 7.772 -21.656 1.00 38.38 113 ASP A O 1
ATOM 962 N N . ASP A 1 114 ? 14.377 7.169 -19.681 1.00 40.22 114 ASP A N 1
ATOM 963 C CA . ASP A 1 114 ? 13.260 6.416 -20.269 1.00 40.22 114 ASP A CA 1
ATOM 964 C C . ASP A 1 114 ? 12.094 7.321 -20.695 1.00 40.22 114 ASP A C 1
ATOM 966 O O . ASP A 1 114 ? 11.354 6.977 -21.615 1.00 40.22 114 ASP A O 1
ATOM 970 N N . ARG A 1 115 ? 11.944 8.532 -20.136 1.00 36.97 115 ARG A N 1
ATOM 971 C CA . ARG A 1 115 ? 10.821 9.419 -20.510 1.00 36.97 115 ARG A CA 1
ATOM 972 C C . ARG A 1 115 ? 10.943 9.995 -21.920 1.00 36.97 115 ARG A C 1
ATOM 974 O O . ARG A 1 115 ? 9.923 10.206 -22.571 1.00 36.97 115 ARG A O 1
ATOM 981 N N . GLN A 1 116 ? 12.163 10.194 -22.421 1.00 33.72 116 GLN A N 1
ATOM 982 C CA . GLN A 1 116 ? 12.374 10.674 -23.791 1.00 33.72 116 GLN A CA 1
ATOM 983 C C . GLN A 1 116 ? 12.375 9.531 -24.819 1.00 33.72 116 GLN A C 1
ATOM 985 O O . GLN A 1 116 ? 12.019 9.750 -25.976 1.00 33.72 116 GLN A O 1
ATOM 990 N N . LYS A 1 117 ? 12.694 8.295 -24.402 1.00 36.34 117 LYS A N 1
ATOM 991 C CA . LYS A 1 117 ? 12.521 7.106 -25.248 1.00 36.34 117 LYS A CA 1
ATOM 992 C C . LYS A 1 117 ? 11.061 6.685 -25.367 1.00 36.34 117 LYS A C 1
ATOM 994 O O . LYS A 1 117 ? 10.674 6.293 -26.452 1.00 36.34 117 LYS A O 1
ATOM 999 N N . VAL A 1 118 ? 10.226 6.846 -24.340 1.00 42.47 118 VAL A N 1
ATOM 1000 C CA . VAL A 1 118 ? 8.794 6.487 -24.413 1.00 42.47 118 VAL A CA 1
ATOM 1001 C C . VAL A 1 118 ? 8.008 7.363 -25.403 1.00 42.47 118 VAL A C 1
ATOM 1003 O O . VAL A 1 118 ? 7.060 6.880 -26.013 1.00 42.47 118 VAL A O 1
ATOM 1006 N N . ILE A 1 119 ? 8.431 8.610 -25.646 1.00 38.41 119 ILE A N 1
ATOM 1007 C CA . ILE A 1 119 ? 7.802 9.477 -26.665 1.00 38.41 119 ILE A CA 1
ATOM 1008 C C . ILE A 1 119 ? 8.322 9.162 -28.084 1.00 38.41 119 ILE A C 1
ATOM 1010 O O . ILE A 1 119 ? 7.579 9.315 -29.050 1.00 38.41 119 ILE A O 1
ATOM 1014 N N . ASN A 1 120 ? 9.550 8.644 -28.217 1.00 31.70 120 ASN A N 1
ATOM 1015 C CA . ASN A 1 120 ? 10.140 8.254 -29.507 1.00 31.70 120 ASN A CA 1
ATOM 1016 C C . ASN A 1 120 ? 9.986 6.753 -29.844 1.00 31.70 120 ASN A C 1
ATOM 1018 O O . ASN A 1 120 ? 10.257 6.349 -30.969 1.00 31.70 120 ASN A O 1
ATOM 1022 N N . ALA A 1 121 ? 9.527 5.921 -28.905 1.00 38.00 121 ALA A N 1
ATOM 1023 C CA . ALA A 1 121 ? 9.314 4.480 -29.075 1.00 38.00 121 ALA A CA 1
ATOM 1024 C C . ALA A 1 121 ? 7.934 4.136 -29.660 1.00 38.00 121 ALA A C 1
ATOM 1026 O O . ALA A 1 121 ? 7.466 3.007 -29.543 1.00 38.00 121 ALA A O 1
ATOM 1027 N N . SER A 1 122 ? 7.296 5.086 -30.348 1.00 38.72 122 SER A N 1
ATOM 1028 C CA . SER A 1 122 ? 6.270 4.766 -31.342 1.00 38.72 122 SER A CA 1
ATOM 1029 C C . SER A 1 122 ? 6.868 4.236 -32.655 1.00 38.72 122 SER A C 1
ATOM 1031 O O . SER A 1 122 ? 6.117 3.913 -33.570 1.00 38.72 122 SER A O 1
ATOM 1033 N N . CYS A 1 123 ? 8.195 4.085 -32.767 1.00 34.91 123 CYS A N 1
ATOM 1034 C CA . CYS A 1 123 ? 8.816 3.411 -33.905 1.00 34.91 123 CYS A CA 1
ATOM 1035 C C . CYS A 1 123 ? 10.220 2.884 -33.550 1.00 34.91 123 CYS A C 1
ATOM 1037 O O . CYS A 1 123 ? 11.166 3.659 -33.435 1.00 34.91 123 CYS A O 1
ATOM 1039 N N . GLY A 1 124 ? 10.367 1.567 -33.367 1.00 31.28 124 GLY A N 1
ATOM 1040 C CA . GLY A 1 124 ? 11.673 0.910 -33.228 1.00 31.28 124 GLY A CA 1
ATOM 1041 C C . GLY A 1 124 ? 11.598 -0.411 -32.464 1.00 31.28 124 GLY A C 1
ATOM 1042 O O . GLY A 1 124 ? 11.429 -0.421 -31.251 1.00 31.28 124 GLY A O 1
ATOM 1043 N N . SER A 1 125 ? 11.726 -1.526 -33.180 1.00 44.94 125 SER A N 1
ATOM 1044 C CA . SER A 1 125 ? 11.823 -2.887 -32.645 1.00 44.94 125 SER A CA 1
ATOM 1045 C C . SER A 1 125 ? 12.980 -3.024 -31.643 1.00 44.94 125 SER A C 1
ATOM 1047 O O . SER A 1 125 ? 14.144 -2.987 -32.042 1.00 44.94 125 SER A O 1
ATOM 1049 N N . THR A 1 126 ? 12.674 -3.212 -30.358 1.00 50.19 126 THR A N 1
ATOM 1050 C CA . THR A 1 126 ? 13.644 -3.705 -29.364 1.00 50.19 126 THR A CA 1
ATOM 1051 C C . THR A 1 126 ? 13.398 -5.194 -29.193 1.00 50.19 126 THR A C 1
ATOM 1053 O O . THR A 1 126 ? 12.316 -5.578 -28.752 1.00 50.19 126 THR A O 1
ATOM 1056 N N . GLU A 1 127 ? 14.366 -6.025 -29.576 1.00 72.00 127 GLU A N 1
ATOM 1057 C CA . GLU A 1 127 ? 14.303 -7.463 -29.311 1.00 72.00 127 GLU A CA 1
ATOM 1058 C C . GLU A 1 127 ? 14.204 -7.702 -27.798 1.00 72.00 127 GLU A C 1
ATOM 1060 O O . GLU A 1 127 ? 14.944 -7.111 -27.006 1.00 72.00 127 GLU A O 1
ATOM 1065 N N . LEU A 1 128 ? 13.235 -8.527 -27.404 1.00 83.19 128 LEU A N 1
ATOM 1066 C CA . LEU A 1 128 ? 13.060 -8.979 -26.028 1.00 83.19 128 LEU A CA 1
ATOM 1067 C C . LEU A 1 128 ? 14.215 -9.912 -25.662 1.00 83.19 128 LEU A C 1
ATOM 1069 O O . LEU A 1 128 ? 14.656 -10.696 -26.499 1.00 83.19 128 LEU A O 1
ATOM 1073 N N . THR A 1 129 ? 14.691 -9.856 -24.416 1.00 88.00 129 THR A N 1
ATOM 1074 C CA . THR A 1 129 ? 15.697 -10.831 -23.964 1.00 88.00 129 THR A CA 1
ATOM 1075 C C . THR A 1 129 ? 15.078 -12.219 -23.833 1.00 88.00 129 THR A C 1
ATOM 1077 O O . THR A 1 129 ? 13.863 -12.344 -23.645 1.00 88.00 129 THR A O 1
ATOM 1080 N N . ASP A 1 130 ? 15.907 -13.261 -23.858 1.00 86.94 130 ASP A N 1
ATOM 1081 C CA . ASP A 1 130 ? 15.449 -14.642 -23.686 1.00 86.94 130 ASP A CA 1
ATOM 1082 C C . ASP A 1 130 ? 14.668 -14.826 -22.374 1.00 86.94 130 ASP A C 1
ATOM 1084 O O . ASP A 1 130 ? 13.642 -15.507 -22.350 1.00 86.94 130 ASP A O 1
ATOM 1088 N N . GLU A 1 131 ? 15.075 -14.161 -21.285 1.00 89.31 131 GLU A N 1
ATOM 1089 C CA . GLU A 1 131 ? 14.360 -14.222 -20.006 1.00 89.31 131 GLU A CA 1
ATOM 1090 C C . GLU A 1 131 ? 12.995 -13.530 -20.070 1.00 89.31 131 GLU A C 1
ATOM 1092 O O . GLU A 1 131 ? 12.008 -14.044 -19.540 1.00 89.31 131 GLU A O 1
ATOM 1097 N N . GLN A 1 132 ? 12.912 -12.370 -20.729 1.00 88.62 132 GLN A N 1
ATOM 1098 C CA . GLN A 1 132 ? 11.639 -11.674 -20.927 1.00 88.62 132 GLN A CA 1
ATOM 1099 C C . GLN A 1 132 ? 10.705 -12.504 -21.807 1.00 88.62 132 GLN A C 1
ATOM 1101 O O . GLN A 1 132 ? 9.526 -12.649 -21.487 1.00 88.62 132 GLN A O 1
ATOM 1106 N N . GLN A 1 133 ? 11.234 -13.092 -22.880 1.00 88.38 133 GLN A N 1
ATOM 1107 C CA . GLN A 1 133 ? 10.489 -13.945 -23.793 1.00 88.38 133 GLN A CA 1
ATOM 1108 C C . GLN A 1 133 ? 9.990 -15.215 -23.095 1.00 88.38 133 GLN A C 1
ATOM 1110 O O . GLN A 1 133 ? 8.839 -15.603 -23.304 1.00 88.38 133 GLN A O 1
ATOM 1115 N N . ALA A 1 134 ? 10.806 -15.817 -22.225 1.00 87.38 134 ALA A N 1
ATOM 1116 C CA . ALA A 1 134 ? 10.406 -16.940 -21.385 1.00 87.38 134 ALA A CA 1
ATOM 1117 C C . ALA A 1 134 ? 9.233 -16.559 -20.472 1.00 87.38 134 ALA A C 1
ATOM 1119 O O . ALA A 1 134 ? 8.220 -17.248 -20.489 1.00 87.38 134 ALA A O 1
ATOM 1120 N N . ILE A 1 135 ? 9.312 -15.422 -19.767 1.00 90.06 135 ILE A N 1
ATOM 1121 C CA . ILE A 1 135 ? 8.215 -14.914 -18.923 1.00 90.06 135 ILE A CA 1
ATOM 1122 C C . ILE A 1 135 ? 6.935 -14.695 -19.742 1.00 90.06 135 ILE A C 1
ATOM 1124 O O . ILE A 1 135 ? 5.851 -15.088 -19.316 1.00 90.06 135 ILE A O 1
ATOM 1128 N N . ILE A 1 136 ? 7.051 -14.069 -20.916 1.00 87.94 136 ILE A N 1
ATOM 1129 C CA . ILE A 1 136 ? 5.920 -13.769 -21.807 1.00 87.94 136 ILE A CA 1
ATOM 1130 C C . ILE A 1 136 ? 5.244 -15.056 -22.298 1.00 87.94 136 ILE A C 1
ATOM 1132 O O . ILE A 1 136 ? 4.010 -15.116 -22.358 1.00 87.94 136 ILE A O 1
ATOM 1136 N N . ASN A 1 137 ? 6.046 -16.076 -22.611 1.00 84.06 137 ASN A N 1
ATOM 1137 C CA . ASN A 1 137 ? 5.599 -17.362 -23.141 1.00 84.06 137 ASN A CA 1
ATOM 1138 C C . ASN A 1 137 ? 5.178 -18.372 -22.068 1.00 84.06 137 ASN A C 1
ATOM 1140 O O . ASN A 1 137 ? 4.645 -19.412 -22.439 1.00 84.06 137 ASN A O 1
ATOM 1144 N N . THR A 1 138 ? 5.390 -18.091 -20.780 1.00 83.94 138 THR A N 1
ATOM 1145 C CA . THR A 1 138 ? 4.941 -18.962 -19.687 1.00 83.94 138 THR A CA 1
ATOM 1146 C C . THR A 1 138 ? 3.445 -19.233 -19.803 1.00 83.94 138 THR A C 1
ATOM 1148 O O . THR A 1 138 ? 2.644 -18.294 -19.827 1.00 83.94 138 THR A O 1
ATOM 1151 N N . ASP A 1 139 ? 3.058 -20.505 -19.833 1.00 72.25 139 ASP A N 1
ATOM 1152 C CA . ASP A 1 139 ? 1.650 -20.878 -19.757 1.00 72.25 139 ASP A CA 1
ATOM 1153 C C . ASP A 1 139 ? 1.083 -20.415 -18.415 1.00 72.25 139 ASP A C 1
ATOM 1155 O O . ASP A 1 139 ? 1.561 -20.780 -17.342 1.00 72.25 139 ASP A O 1
ATOM 1159 N N . PHE A 1 140 ? 0.081 -19.547 -18.493 1.00 69.31 140 PHE A N 1
ATOM 1160 C CA . PHE A 1 140 ? -0.571 -18.952 -17.340 1.00 69.31 140 PHE A CA 1
ATOM 1161 C C . PHE A 1 140 ? -2.069 -19.132 -17.529 1.00 69.31 140 PHE A C 1
ATOM 1163 O O . PHE A 1 140 ? -2.681 -18.466 -18.355 1.00 69.31 140 PHE A O 1
ATOM 1170 N N . ASN A 1 141 ? -2.649 -20.074 -16.794 1.00 67.06 141 ASN A N 1
ATOM 1171 C CA . ASN A 1 141 ? -4.060 -20.454 -16.910 1.00 67.06 141 ASN A CA 1
ATOM 1172 C C . ASN A 1 141 ? -5.007 -19.535 -16.106 1.00 67.06 141 ASN A C 1
ATOM 1174 O O . ASN A 1 141 ? -6.192 -19.835 -15.990 1.00 67.06 141 ASN A O 1
ATOM 1178 N N . GLY A 1 142 ? -4.492 -18.446 -15.521 1.00 63.44 142 GLY A N 1
ATOM 1179 C CA . GLY A 1 142 ? -5.258 -17.498 -14.709 1.00 63.44 142 GLY A CA 1
ATOM 1180 C C . GLY A 1 142 ? -5.524 -17.932 -13.260 1.00 63.44 142 GLY A C 1
ATOM 1181 O O . GLY A 1 142 ? -5.963 -17.100 -12.470 1.00 63.44 142 GLY A O 1
ATOM 1182 N N . TYR A 1 143 ? -5.234 -19.184 -12.891 1.00 60.12 143 TYR A N 1
ATOM 1183 C CA . TYR A 1 143 ? -5.389 -19.709 -11.524 1.00 60.12 143 TYR A CA 1
ATOM 1184 C C . TYR A 1 143 ? -4.059 -19.839 -10.772 1.00 60.12 143 TYR A C 1
ATOM 1186 O O . TYR A 1 143 ? -4.044 -19.951 -9.544 1.00 60.12 143 TYR A O 1
ATOM 1194 N N . ASP A 1 144 ? -2.945 -19.790 -11.497 1.00 67.38 144 ASP A N 1
ATOM 1195 C CA . ASP A 1 144 ? -1.604 -19.842 -10.933 1.00 67.38 144 ASP A CA 1
ATOM 1196 C C . ASP A 1 144 ? -1.135 -18.468 -10.426 1.00 67.38 144 ASP A C 1
ATOM 1198 O O . ASP A 1 144 ? -1.604 -17.412 -10.848 1.00 67.38 144 ASP A O 1
ATOM 1202 N N . THR A 1 145 ? -0.173 -18.458 -9.501 1.00 80.81 145 THR A N 1
ATOM 1203 C CA . THR A 1 145 ? 0.534 -17.232 -9.097 1.00 80.81 145 THR A CA 1
ATOM 1204 C C . THR A 1 145 ? 1.931 -17.240 -9.700 1.00 80.81 145 THR A C 1
ATOM 1206 O O . THR A 1 145 ? 2.761 -18.066 -9.329 1.00 80.81 145 THR A O 1
ATOM 1209 N N . LEU A 1 146 ? 2.209 -16.297 -10.604 1.00 84.00 146 LEU A N 1
ATOM 1210 C CA . LEU A 1 146 ? 3.531 -16.124 -11.201 1.00 84.00 146 LEU A CA 1
ATOM 1211 C C . LEU A 1 146 ? 4.299 -15.007 -10.483 1.00 84.00 146 LEU A C 1
ATOM 1213 O O . LEU A 1 146 ? 3.918 -13.838 -10.545 1.00 84.00 146 LEU A O 1
ATOM 1217 N N . LEU A 1 147 ? 5.404 -15.361 -9.824 1.00 88.75 147 LEU A N 1
ATOM 1218 C CA . LEU A 1 147 ? 6.322 -14.397 -9.217 1.00 88.75 147 LEU A CA 1
ATOM 1219 C C . LEU A 1 147 ? 7.507 -14.132 -10.152 1.00 88.75 147 LEU A C 1
ATOM 1221 O O . LEU A 1 147 ? 8.298 -15.030 -10.428 1.00 88.75 147 LEU A O 1
ATOM 1225 N N . ILE A 1 148 ? 7.655 -12.882 -10.597 1.00 87.00 148 ILE A N 1
ATOM 1226 C CA . ILE A 1 148 ? 8.750 -12.454 -11.475 1.00 87.00 148 ILE A CA 1
ATOM 1227 C C . ILE A 1 148 ? 9.755 -11.631 -10.668 1.00 87.00 148 ILE A C 1
ATOM 1229 O O . ILE A 1 148 ? 9.456 -10.524 -10.216 1.00 87.00 148 ILE A O 1
ATOM 1233 N N . ASN A 1 149 ? 10.977 -12.142 -10.536 1.00 86.38 149 ASN A N 1
ATOM 1234 C CA . ASN A 1 149 ? 12.082 -11.400 -9.936 1.00 86.38 149 ASN A CA 1
ATOM 1235 C C . ASN A 1 149 ? 12.753 -10.521 -10.998 1.00 86.38 149 ASN A C 1
ATOM 1237 O O . ASN A 1 149 ? 13.304 -11.031 -11.967 1.00 86.38 149 ASN A O 1
ATOM 1241 N N . ALA A 1 150 ? 12.722 -9.199 -10.816 1.00 82.56 150 ALA A N 1
ATOM 1242 C CA . ALA A 1 150 ? 13.253 -8.259 -11.801 1.00 82.56 150 ALA A CA 1
ATOM 1243 C C . ALA A 1 150 ? 13.962 -7.060 -11.154 1.00 82.56 150 ALA A C 1
ATOM 1245 O O . ALA A 1 150 ? 13.360 -6.276 -10.407 1.00 82.56 150 ALA A O 1
ATOM 1246 N N . TYR A 1 151 ? 15.238 -6.869 -11.497 1.00 84.25 151 TYR A N 1
ATOM 1247 C CA . TYR A 1 151 ? 16.058 -5.757 -11.010 1.00 84.25 151 TYR A CA 1
ATOM 1248 C C . TYR A 1 151 ? 15.618 -4.406 -11.599 1.00 84.25 151 TYR A C 1
ATOM 1250 O O . TYR A 1 151 ? 14.802 -4.317 -12.522 1.00 84.25 151 TYR A O 1
ATOM 1258 N N . ALA A 1 152 ? 16.084 -3.301 -11.016 1.00 76.50 152 ALA A N 1
ATOM 1259 C CA . ALA A 1 152 ? 15.832 -1.975 -11.578 1.00 76.50 152 ALA A CA 1
ATOM 1260 C C . ALA A 1 152 ? 16.392 -1.891 -13.012 1.00 76.50 152 ALA A C 1
ATOM 1262 O O . ALA A 1 152 ? 17.482 -2.388 -13.276 1.00 76.50 152 ALA A O 1
ATOM 1263 N N . GLY A 1 153 ? 15.630 -1.303 -13.938 1.00 78.56 153 GLY A N 1
ATOM 1264 C CA . GLY A 1 153 ? 16.048 -1.144 -15.336 1.00 78.56 153 GLY A CA 1
ATOM 1265 C C . GLY A 1 153 ? 15.934 -2.387 -16.231 1.00 78.56 153 GLY A C 1
ATOM 1266 O O . GLY A 1 153 ? 16.186 -2.274 -17.421 1.00 78.56 153 GLY A O 1
ATOM 1267 N N . THR A 1 154 ? 15.495 -3.551 -15.735 1.00 80.62 154 THR A N 1
ATOM 1268 C CA . THR A 1 154 ? 15.383 -4.784 -16.555 1.00 80.62 154 THR A CA 1
ATOM 1269 C C . THR A 1 154 ? 14.109 -4.859 -17.410 1.00 80.62 154 THR A C 1
ATOM 1271 O O . THR A 1 154 ? 13.669 -5.942 -17.788 1.00 80.62 154 THR A O 1
ATOM 1274 N N . GLY A 1 155 ? 13.454 -3.724 -17.663 1.00 84.38 155 GLY A N 1
ATOM 1275 C CA . GLY A 1 155 ? 12.264 -3.670 -18.512 1.00 84.38 155 GLY A CA 1
ATOM 1276 C C . GLY A 1 155 ? 10.993 -4.285 -17.917 1.00 84.38 155 GLY A C 1
ATOM 1277 O O . GLY A 1 155 ? 10.161 -4.745 -18.682 1.00 84.38 155 GLY A O 1
ATOM 1278 N N . LYS A 1 156 ? 10.795 -4.268 -16.585 1.00 88.38 156 LYS A N 1
ATOM 1279 C CA . LYS A 1 156 ? 9.575 -4.784 -15.911 1.00 88.38 156 LYS A CA 1
ATOM 1280 C C . LYS A 1 156 ? 8.275 -4.398 -16.621 1.00 88.38 156 LYS A C 1
ATOM 1282 O O . LYS A 1 156 ? 7.447 -5.251 -16.920 1.00 88.38 156 LYS A O 1
ATOM 1287 N N . THR A 1 157 ? 8.111 -3.104 -16.885 1.00 85.88 157 THR A N 1
ATOM 1288 C CA . THR A 1 157 ? 6.914 -2.558 -17.527 1.00 85.88 157 THR A CA 1
ATOM 1289 C C . THR A 1 157 ? 6.767 -3.070 -18.959 1.00 85.88 157 THR A C 1
ATOM 1291 O O . THR A 1 157 ? 5.673 -3.458 -19.354 1.00 85.88 157 THR A O 1
ATOM 1294 N N . THR A 1 158 ? 7.870 -3.149 -19.707 1.00 86.62 158 THR A N 1
ATOM 1295 C CA . THR A 1 158 ? 7.907 -3.712 -21.063 1.00 86.62 158 THR A CA 1
ATOM 1296 C C . THR A 1 158 ? 7.518 -5.186 -21.058 1.00 86.62 158 THR A C 1
ATOM 1298 O O . THR A 1 158 ? 6.629 -5.580 -21.803 1.00 86.62 158 THR A O 1
ATOM 1301 N N . THR A 1 159 ? 8.105 -5.989 -20.166 1.00 90.19 159 THR A N 1
ATOM 1302 C CA . THR A 1 159 ? 7.797 -7.418 -20.030 1.00 90.19 159 THR A CA 1
ATOM 1303 C C . THR A 1 159 ? 6.326 -7.641 -19.706 1.00 90.19 159 THR A C 1
ATOM 1305 O O . THR A 1 159 ? 5.683 -8.451 -20.363 1.00 90.19 159 THR A O 1
ATOM 1308 N N . LEU A 1 160 ? 5.764 -6.899 -18.745 1.00 90.38 160 LEU A N 1
ATOM 1309 C CA . LEU A 1 160 ? 4.340 -7.001 -18.412 1.00 90.38 160 LEU A CA 1
ATOM 1310 C C . LEU A 1 160 ? 3.436 -6.539 -19.565 1.00 90.38 160 LEU A C 1
ATOM 1312 O O . LEU A 1 160 ? 2.328 -7.048 -19.706 1.00 90.38 160 LEU A O 1
ATOM 1316 N N . SER A 1 161 ? 3.892 -5.587 -20.388 1.00 88.06 161 SER A N 1
ATOM 1317 C CA . SER A 1 161 ? 3.095 -5.031 -21.489 1.00 88.06 161 SER A CA 1
ATOM 1318 C C . SER A 1 161 ? 3.030 -6.022 -22.637 1.00 88.06 161 SER A C 1
ATOM 1320 O O . SER A 1 161 ? 1.957 -6.304 -23.156 1.00 88.06 161 SER A O 1
ATOM 1322 N N . GLU A 1 162 ? 4.157 -6.637 -22.980 1.00 87.00 162 GLU A N 1
ATOM 1323 C CA . GLU A 1 162 ? 4.184 -7.716 -23.964 1.00 87.00 162 GLU A CA 1
ATOM 1324 C C . GLU A 1 162 ? 3.479 -8.980 -23.447 1.00 87.00 162 GLU A C 1
ATOM 1326 O O . GLU A 1 162 ? 2.782 -9.654 -24.209 1.00 87.00 162 GLU A O 1
ATOM 1331 N N . PHE A 1 163 ? 3.561 -9.261 -22.140 1.00 87.69 163 PHE A N 1
ATOM 1332 C CA . PHE A 1 163 ? 2.814 -10.350 -21.505 1.00 87.69 163 PHE A CA 1
ATOM 1333 C C . PHE A 1 163 ? 1.298 -10.177 -21.680 1.00 87.69 163 PHE A C 1
ATOM 1335 O O . PHE A 1 163 ? 0.617 -11.147 -22.026 1.00 87.69 163 PHE A O 1
ATOM 1342 N N . SER A 1 164 ? 0.773 -8.961 -21.474 1.00 85.88 164 SER A N 1
ATOM 1343 C CA . SER A 1 164 ? -0.654 -8.672 -21.654 1.00 85.88 164 SER A CA 1
ATOM 1344 C C . SER A 1 164 ? -1.057 -8.602 -23.129 1.00 85.88 164 SER A C 1
ATOM 1346 O O . SER A 1 164 ? -2.096 -9.146 -23.494 1.00 85.88 164 SER A O 1
ATOM 1348 N N . LYS A 1 165 ? -0.229 -8.021 -24.012 1.00 84.12 165 LYS A N 1
ATOM 1349 C CA . LYS A 1 165 ? -0.489 -7.966 -25.466 1.00 84.12 165 LYS A CA 1
ATOM 1350 C C . LYS A 1 165 ? -0.602 -9.352 -26.094 1.00 84.12 165 LYS A C 1
ATOM 1352 O O . LYS A 1 165 ? -1.510 -9.586 -26.893 1.00 84.12 165 LYS A O 1
ATOM 1357 N N . ARG A 1 166 ? 0.277 -10.288 -25.711 1.00 83.38 166 ARG A N 1
ATOM 1358 C CA . ARG A 1 166 ? 0.212 -11.690 -26.165 1.00 83.38 166 ARG A CA 1
ATOM 1359 C C . ARG A 1 166 ? -1.115 -12.359 -25.788 1.00 83.38 166 ARG A C 1
ATOM 1361 O O . ARG A 1 166 ? -1.559 -13.263 -26.488 1.00 83.38 166 ARG A O 1
ATOM 1368 N N . ARG A 1 167 ? -1.755 -11.886 -24.719 1.00 83.00 167 ARG A N 1
ATOM 1369 C CA . ARG A 1 167 ? -3.033 -12.365 -24.179 1.00 83.00 167 ARG A CA 1
ATOM 1370 C C . ARG A 1 167 ? -4.146 -11.334 -24.375 1.00 83.00 167 ARG A C 1
ATOM 1372 O O . ARG A 1 167 ? -4.982 -11.139 -23.504 1.00 83.00 167 ARG A O 1
ATOM 1379 N N . SER A 1 168 ? -4.174 -10.655 -25.521 1.00 81.19 168 SER A N 1
ATOM 1380 C CA . SER A 1 168 ? -5.122 -9.557 -25.791 1.00 81.19 168 SER A CA 1
ATOM 1381 C C . SER A 1 168 ? -6.613 -9.926 -25.683 1.00 81.19 168 SER A C 1
ATOM 1383 O O . SER A 1 168 ? -7.446 -9.032 -25.545 1.00 81.19 168 SER A O 1
ATOM 1385 N N . SER A 1 169 ? -6.966 -11.214 -25.722 1.00 80.25 169 SER A N 1
ATOM 1386 C CA . SER A 1 169 ? -8.327 -11.712 -25.474 1.00 80.25 169 SER A CA 1
ATOM 1387 C C . SER A 1 169 ? -8.701 -11.806 -23.987 1.00 80.25 169 SER A C 1
ATOM 1389 O O . SER A 1 169 ? -9.880 -11.958 -23.660 1.00 80.25 169 SER A O 1
ATOM 1391 N N . GLU A 1 170 ? -7.730 -11.724 -23.079 1.00 82.81 170 GLU A N 1
ATOM 1392 C CA . GLU A 1 170 ? -7.925 -11.802 -21.633 1.00 82.81 170 GLU A CA 1
ATOM 1393 C C . GLU A 1 170 ? -8.122 -10.414 -21.006 1.00 82.81 170 GLU A C 1
ATOM 1395 O O . GLU A 1 170 ? -7.779 -9.372 -21.569 1.00 82.81 170 GLU A O 1
ATOM 1400 N N . ARG A 1 171 ? -8.690 -10.387 -19.795 1.00 81.75 171 ARG A N 1
ATOM 1401 C CA . ARG A 1 171 ? -8.922 -9.147 -19.046 1.00 81.75 171 ARG A CA 1
ATOM 1402 C C . ARG A 1 171 ? -7.871 -8.979 -17.959 1.00 81.75 171 ARG A C 1
ATOM 1404 O O . ARG A 1 171 ? -7.887 -9.703 -16.969 1.00 81.75 171 ARG A O 1
ATOM 1411 N N . PHE A 1 172 ? -7.030 -7.962 -18.111 1.00 85.56 172 PHE A N 1
ATOM 1412 C CA . PHE A 1 172 ? -6.010 -7.601 -17.130 1.00 85.56 172 PHE A CA 1
ATOM 1413 C C . PHE A 1 172 ? -6.443 -6.427 -16.250 1.00 85.56 172 PHE A C 1
ATOM 1415 O O . PHE A 1 172 ? -7.120 -5.497 -16.696 1.00 85.56 172 PHE A O 1
ATOM 1422 N N . ILE A 1 173 ? -5.996 -6.459 -14.996 1.00 89.62 173 ILE A N 1
ATOM 1423 C CA . ILE A 1 173 ? -5.996 -5.313 -14.090 1.00 89.62 173 ILE A CA 1
ATOM 1424 C C . ILE A 1 173 ? -4.577 -5.092 -13.576 1.00 89.62 173 ILE A C 1
ATOM 1426 O O . ILE A 1 173 ? -3.934 -6.025 -13.097 1.00 89.62 173 ILE A O 1
ATOM 1430 N N . TYR A 1 174 ? -4.095 -3.855 -13.654 1.00 91.56 174 TYR A N 1
ATOM 1431 C CA . TYR A 1 174 ? -2.799 -3.485 -13.092 1.00 91.56 174 TYR A CA 1
ATOM 1432 C C . TYR A 1 174 ? -2.996 -2.877 -11.701 1.00 91.56 174 TYR A C 1
ATOM 1434 O O . TYR A 1 174 ? -3.673 -1.858 -11.559 1.00 91.56 174 TYR A O 1
ATOM 1442 N N . LEU A 1 175 ? -2.408 -3.480 -10.664 1.00 92.56 175 LEU A N 1
ATOM 1443 C CA . LEU A 1 175 ? -2.492 -2.974 -9.291 1.00 92.56 175 LEU A CA 1
ATOM 1444 C C . LEU A 1 175 ? -1.184 -2.303 -8.862 1.00 92.56 175 LEU A C 1
ATOM 1446 O O . LEU A 1 175 ? -0.123 -2.920 -8.850 1.00 92.56 175 LEU A O 1
ATOM 1450 N N . ALA A 1 176 ? -1.274 -1.028 -8.482 1.00 91.75 176 ALA A N 1
ATOM 1451 C CA . ALA A 1 176 ? -0.141 -0.197 -8.088 1.00 91.75 176 ALA A CA 1
ATOM 1452 C C . ALA A 1 176 ? -0.214 0.252 -6.618 1.00 91.75 176 ALA A C 1
ATOM 1454 O O . ALA A 1 176 ? -1.286 0.347 -6.016 1.00 91.75 176 ALA A O 1
ATOM 1455 N N . PHE A 1 177 ? 0.935 0.611 -6.039 1.00 86.69 177 PHE A N 1
ATOM 1456 C CA . PHE A 1 177 ? 0.999 1.136 -4.668 1.00 86.69 177 PHE A CA 1
ATOM 1457 C C . PHE A 1 177 ? 0.465 2.565 -4.534 1.00 86.69 177 PHE A C 1
ATOM 1459 O O . PHE A 1 177 ? -0.139 2.904 -3.520 1.00 86.69 177 PHE A O 1
ATOM 1466 N N . ASN A 1 178 ? 0.675 3.411 -5.543 1.00 90.19 178 ASN A N 1
ATOM 1467 C CA . ASN A 1 178 ? 0.267 4.812 -5.512 1.00 90.19 178 ASN A CA 1
ATOM 1468 C C . ASN A 1 178 ? -0.364 5.240 -6.840 1.00 90.19 178 ASN A C 1
ATOM 1470 O O . ASN A 1 178 ? -0.234 4.559 -7.859 1.00 90.19 178 ASN A O 1
ATOM 1474 N N . LYS A 1 179 ? -1.064 6.378 -6.805 1.00 89.50 179 LYS A N 1
ATOM 1475 C CA . LYS A 1 179 ? -1.824 6.887 -7.948 1.00 89.50 179 LYS A CA 1
ATOM 1476 C C . LYS A 1 179 ? -0.934 7.254 -9.138 1.00 89.50 179 LYS A C 1
ATOM 1478 O O . LYS A 1 179 ? -1.291 6.923 -10.254 1.00 89.50 179 LYS A O 1
ATOM 1483 N N . SER A 1 180 ? 0.239 7.840 -8.898 1.00 91.75 180 SER A N 1
ATOM 1484 C CA . SER A 1 180 ? 1.180 8.205 -9.968 1.00 91.75 180 SER A CA 1
ATOM 1485 C C . SER A 1 180 ? 1.584 6.990 -10.816 1.00 91.75 180 SER A C 1
ATOM 1487 O O . SER A 1 180 ? 1.530 7.040 -12.040 1.00 91.75 180 SER A O 1
ATOM 1489 N N . VAL A 1 181 ? 1.902 5.863 -10.164 1.00 89.38 181 VAL A N 1
ATOM 1490 C CA . VAL A 1 181 ? 2.249 4.605 -10.851 1.00 89.38 181 VAL A CA 1
ATOM 1491 C C . VAL A 1 181 ? 1.040 4.003 -11.575 1.00 89.38 181 VAL A C 1
ATOM 1493 O O . VAL A 1 181 ? 1.201 3.458 -12.662 1.00 89.38 181 VAL A O 1
ATOM 1496 N N . ALA A 1 182 ? -0.165 4.101 -11.003 1.00 90.88 182 ALA A N 1
ATOM 1497 C CA . ALA A 1 182 ? -1.386 3.651 -11.677 1.00 90.88 182 ALA A CA 1
ATOM 1498 C C . ALA A 1 182 ? -1.678 4.481 -12.941 1.00 90.88 182 ALA A C 1
ATOM 1500 O O . ALA A 1 182 ? -1.923 3.912 -13.998 1.00 90.88 182 ALA A O 1
ATOM 1501 N N . ASP A 1 183 ? -1.585 5.810 -12.847 1.00 90.69 183 ASP A N 1
ATOM 1502 C CA . ASP A 1 183 ? -1.834 6.734 -13.959 1.00 90.69 183 ASP A CA 1
ATOM 1503 C C . ASP A 1 183 ? -0.805 6.552 -15.095 1.00 90.69 183 ASP A C 1
ATOM 1505 O O . ASP A 1 183 ? -1.125 6.732 -16.270 1.00 90.69 183 ASP A O 1
ATOM 1509 N N . GLU A 1 184 ? 0.442 6.204 -14.764 1.00 86.75 184 GLU A N 1
ATOM 1510 C CA . GLU A 1 184 ? 1.470 5.842 -15.746 1.00 86.75 184 GLU A CA 1
ATOM 1511 C C . GLU A 1 184 ? 1.178 4.487 -16.400 1.00 86.75 184 GLU A C 1
ATOM 1513 O O . GLU A 1 184 ? 1.225 4.374 -17.625 1.00 86.75 184 GLU A O 1
ATOM 1518 N N . ALA A 1 185 ? 0.817 3.479 -15.604 1.00 89.12 185 ALA A N 1
ATOM 1519 C CA . ALA A 1 185 ? 0.454 2.160 -16.105 1.00 89.12 185 ALA A CA 1
ATOM 1520 C C . ALA A 1 185 ? -0.746 2.223 -17.069 1.00 89.12 185 ALA A C 1
ATOM 1522 O O . ALA A 1 185 ? -0.688 1.629 -18.143 1.00 89.12 185 ALA A O 1
ATOM 1523 N N . GLU A 1 186 ? -1.789 2.996 -16.758 1.00 88.44 186 GLU A N 1
ATOM 1524 C CA . GLU A 1 186 ? -2.962 3.160 -17.633 1.00 88.44 186 GLU A CA 1
ATOM 1525 C C . GLU A 1 186 ? -2.557 3.593 -19.056 1.00 88.44 186 GLU A C 1
ATOM 1527 O O . GLU A 1 186 ? -3.038 3.041 -20.045 1.00 88.44 186 GLU A O 1
ATOM 1532 N N . LYS A 1 187 ? -1.600 4.526 -19.169 1.00 87.31 187 LYS A N 1
ATOM 1533 C CA . LYS A 1 187 ? -1.096 5.027 -20.461 1.00 87.31 187 LYS A CA 1
ATOM 1534 C C . LYS A 1 187 ? -0.331 3.967 -21.251 1.00 87.31 187 LYS A C 1
ATOM 1536 O O . LYS A 1 187 ? -0.341 4.006 -22.476 1.00 87.31 187 LYS A O 1
ATOM 1541 N N . ILE A 1 188 ? 0.352 3.054 -20.562 1.00 84.69 188 ILE A N 1
ATOM 1542 C CA . ILE A 1 188 ? 1.235 2.056 -21.179 1.00 84.69 188 ILE A CA 1
ATOM 1543 C C . ILE A 1 188 ? 0.463 0.798 -21.570 1.00 84.69 188 ILE A C 1
ATOM 1545 O O . ILE A 1 188 ? 0.651 0.261 -22.659 1.00 84.69 188 ILE A O 1
ATOM 1549 N N . PHE A 1 189 ? -0.394 0.309 -20.678 1.00 82.06 189 PHE A N 1
ATOM 1550 C CA . PHE A 1 189 ? -1.076 -0.967 -20.860 1.00 82.06 189 PHE A CA 1
ATOM 1551 C C . PHE A 1 189 ? -2.439 -0.821 -21.546 1.00 82.06 189 PHE A C 1
ATOM 1553 O O . PHE A 1 189 ? -2.994 -1.835 -21.962 1.00 82.06 189 PHE A O 1
ATOM 1560 N N . SER A 1 190 ? -3.001 0.399 -21.637 1.00 70.94 190 SER A N 1
ATOM 1561 C CA . SER A 1 190 ? -4.407 0.628 -22.042 1.00 70.94 190 SER A CA 1
ATOM 1562 C C . SER A 1 190 ? -5.389 -0.299 -21.305 1.00 70.94 190 SER A C 1
ATOM 1564 O O . SER A 1 190 ? -6.448 -0.664 -21.810 1.00 70.94 190 SER A O 1
ATOM 1566 N N . SER A 1 191 ? -4.990 -0.721 -20.106 1.00 72.06 191 SER A N 1
ATOM 1567 C CA . SER A 1 191 ? -5.690 -1.655 -19.240 1.00 72.06 191 SER A CA 1
ATOM 1568 C C . SER A 1 191 ? -6.084 -0.917 -17.978 1.00 72.06 191 SER A C 1
ATOM 1570 O O . SER A 1 191 ? -5.314 -0.077 -17.521 1.00 72.06 191 SER A O 1
ATOM 1572 N N . ASN A 1 192 ? -7.183 -1.334 -17.358 1.00 84.56 192 ASN A N 1
ATOM 1573 C CA . ASN A 1 192 ? -7.660 -0.791 -16.092 1.00 84.56 192 ASN A CA 1
ATOM 1574 C C . ASN A 1 192 ? -6.563 -0.873 -15.008 1.00 84.56 192 ASN A C 1
ATOM 1576 O O . ASN A 1 192 ? -6.317 -1.941 -14.446 1.00 84.56 192 ASN A O 1
ATOM 1580 N N . ALA A 1 193 ? -5.906 0.246 -14.718 1.00 91.69 193 ALA A N 1
ATOM 1581 C CA . ALA A 1 193 ? -4.861 0.386 -13.721 1.00 91.69 193 ALA A CA 1
ATOM 1582 C C . ALA A 1 193 ? -5.404 1.115 -12.491 1.00 91.69 193 ALA A C 1
ATOM 1584 O O . ALA A 1 193 ? -6.038 2.168 -12.558 1.00 91.69 193 ALA A O 1
ATOM 1585 N N . ARG A 1 194 ? -5.187 0.529 -11.315 1.00 93.50 194 ARG A N 1
ATOM 1586 C CA . ARG A 1 194 ? -5.766 1.004 -10.056 1.00 93.50 194 ARG A CA 1
ATOM 1587 C C . ARG A 1 194 ? -4.779 0.868 -8.921 1.00 93.50 194 ARG A C 1
ATOM 1589 O O . ARG A 1 194 ? -3.910 0.005 -8.922 1.00 93.50 194 ARG A O 1
ATOM 1596 N N . THR A 1 195 ? -4.945 1.687 -7.890 1.00 93.81 195 THR A N 1
ATOM 1597 C CA . THR A 1 195 ? -4.280 1.396 -6.618 1.00 93.81 195 THR A CA 1
ATOM 1598 C C . THR A 1 195 ? -4.998 0.259 -5.900 1.00 93.81 195 THR A C 1
ATOM 1600 O O . THR A 1 195 ? -6.222 0.148 -6.026 1.00 93.81 195 THR A O 1
ATOM 1603 N N . PHE A 1 196 ? -4.280 -0.523 -5.086 1.00 91.31 196 PHE A N 1
ATOM 1604 C CA . PHE A 1 196 ? -4.892 -1.548 -4.221 1.00 91.31 196 PHE A CA 1
ATOM 1605 C C . PHE A 1 196 ? -6.077 -0.991 -3.420 1.00 91.31 196 PHE A C 1
ATOM 1607 O O . PHE A 1 196 ? -7.151 -1.582 -3.388 1.00 91.31 196 PHE A O 1
ATOM 1614 N N . HIS A 1 197 ? -5.906 0.208 -2.865 1.00 91.12 197 HIS A N 1
ATOM 1615 C CA . HIS A 1 197 ? -6.939 0.936 -2.138 1.00 91.12 197 HIS A CA 1
ATOM 1616 C C . HIS A 1 197 ? -8.177 1.228 -2.996 1.00 91.12 197 HIS A C 1
ATOM 1618 O O . HIS A 1 197 ? -9.294 0.918 -2.592 1.00 91.12 197 HIS A O 1
ATOM 1624 N N . SER A 1 198 ? -7.998 1.793 -4.194 1.00 92.12 198 SER A N 1
ATOM 1625 C CA . SER A 1 198 ? -9.120 2.115 -5.089 1.00 92.12 198 SER A CA 1
ATOM 1626 C C . SER A 1 198 ? -9.834 0.869 -5.624 1.00 92.12 198 SER A C 1
ATOM 1628 O O . SER A 1 198 ? -11.047 0.895 -5.846 1.00 92.12 198 SER A O 1
ATOM 1630 N N . TRP A 1 199 ? -9.099 -0.232 -5.806 1.00 92.75 199 TRP A N 1
ATOM 1631 C CA . TRP A 1 199 ? -9.663 -1.517 -6.195 1.00 92.75 199 TRP A CA 1
ATOM 1632 C C . TRP A 1 199 ? -10.503 -2.122 -5.070 1.00 92.75 199 TRP A C 1
ATOM 1634 O O . TRP A 1 199 ? -11.682 -2.415 -5.282 1.00 92.75 199 TRP A O 1
ATOM 1644 N N . ALA A 1 200 ? -9.931 -2.211 -3.866 1.00 92.81 200 ALA A N 1
ATOM 1645 C CA . ALA A 1 200 ? -10.613 -2.684 -2.667 1.00 92.81 200 ALA A CA 1
ATOM 1646 C C . ALA A 1 200 ? -11.874 -1.861 -2.383 1.00 92.81 200 ALA A C 1
ATOM 1648 O O . ALA A 1 200 ? -12.951 -2.422 -2.211 1.00 92.81 200 ALA A O 1
ATOM 1649 N N . LEU A 1 201 ? -11.785 -0.529 -2.437 1.00 93.25 201 LEU A N 1
ATOM 1650 C CA . LEU A 1 201 ? -12.941 0.346 -2.254 1.00 93.25 201 LEU A CA 1
ATOM 1651 C C . LEU A 1 201 ? -14.030 0.097 -3.307 1.00 93.25 201 LEU A C 1
ATOM 1653 O O . LEU A 1 201 ? -15.216 0.085 -2.981 1.00 93.25 201 LEU A O 1
ATOM 1657 N N . GLY A 1 202 ? -13.642 -0.123 -4.566 1.00 92.81 202 GLY A N 1
ATOM 1658 C CA . GLY A 1 202 ? -14.574 -0.475 -5.635 1.00 92.81 202 GLY A CA 1
ATOM 1659 C C . GLY A 1 202 ? -15.323 -1.780 -5.356 1.00 92.81 202 GLY A C 1
ATOM 1660 O O . GLY A 1 202 ? -16.526 -1.849 -5.593 1.00 92.81 202 GLY A O 1
ATOM 1661 N N . PHE A 1 203 ? -14.638 -2.793 -4.818 1.00 92.38 203 PHE A N 1
ATOM 1662 C CA . PHE A 1 203 ? -15.275 -4.027 -4.354 1.00 92.38 203 PHE A CA 1
ATOM 1663 C C . PHE A 1 203 ? -16.208 -3.766 -3.170 1.00 92.38 203 PHE A C 1
ATOM 1665 O O . PHE A 1 203 ? -17.382 -4.130 -3.217 1.00 92.38 203 PHE A O 1
ATOM 1672 N N . VAL A 1 204 ? -15.714 -3.089 -2.134 1.00 93.38 204 VAL A N 1
ATOM 1673 C CA . VAL A 1 204 ? -16.463 -2.843 -0.898 1.00 93.38 204 VAL A CA 1
ATOM 1674 C C . VAL A 1 204 ? -17.733 -2.048 -1.177 1.00 93.38 204 VAL A C 1
ATOM 1676 O O . VAL A 1 204 ? -18.773 -2.410 -0.652 1.00 93.38 204 VAL A O 1
ATOM 1679 N N . ARG A 1 205 ? -17.714 -1.054 -2.074 1.00 94.31 205 ARG A N 1
ATOM 1680 C CA . ARG A 1 205 ? -18.920 -0.309 -2.488 1.00 94.31 205 ARG A CA 1
ATOM 1681 C C . ARG A 1 205 ? -19.968 -1.163 -3.207 1.00 94.31 205 ARG A C 1
ATOM 1683 O O . ARG A 1 205 ? -21.142 -0.804 -3.197 1.00 94.31 205 ARG A O 1
ATOM 1690 N N . ARG A 1 206 ? -19.575 -2.273 -3.845 1.00 91.75 206 ARG A N 1
ATOM 1691 C CA . ARG A 1 206 ? -20.534 -3.213 -4.454 1.00 91.75 206 ARG A CA 1
ATOM 1692 C C . ARG A 1 206 ? -21.235 -4.063 -3.399 1.00 91.75 206 ARG A C 1
ATOM 1694 O O . ARG A 1 206 ? -22.431 -4.302 -3.532 1.00 91.75 206 ARG A O 1
ATOM 1701 N N . VAL A 1 207 ? -20.498 -4.494 -2.375 1.00 91.62 207 VAL A N 1
ATOM 1702 C CA . VAL A 1 207 ? -21.023 -5.318 -1.274 1.00 91.62 207 VAL A CA 1
ATOM 1703 C C . VAL A 1 207 ? -21.805 -4.460 -0.271 1.00 91.62 207 VAL A C 1
ATOM 1705 O O . VAL A 1 207 ? -22.928 -4.787 0.095 1.00 91.62 207 VAL A O 1
ATOM 1708 N N . TYR A 1 208 ? -21.241 -3.317 0.109 1.00 94.06 208 TYR A N 1
ATOM 1709 C CA . TYR A 1 208 ? -21.729 -2.385 1.121 1.00 94.06 208 TYR A CA 1
ATOM 1710 C C . TYR A 1 208 ? -22.049 -1.028 0.475 1.00 94.06 208 TYR A C 1
ATOM 1712 O O . TYR A 1 208 ? -21.239 -0.099 0.470 1.00 94.06 208 TYR A O 1
ATOM 1720 N N . LYS A 1 209 ? -23.245 -0.919 -0.118 1.00 90.69 209 LYS A N 1
ATOM 1721 C CA . LYS A 1 209 ? -23.650 0.218 -0.974 1.00 90.69 209 LYS A CA 1
ATOM 1722 C C . LYS A 1 209 ? -23.678 1.576 -0.267 1.00 90.69 209 LYS A C 1
ATOM 1724 O O . LYS A 1 209 ? -23.579 2.603 -0.930 1.00 90.69 209 LYS A O 1
ATOM 1729 N N . THR A 1 210 ? -23.839 1.591 1.053 1.00 92.31 210 THR A N 1
ATOM 1730 C CA . THR A 1 210 ? -23.981 2.811 1.861 1.00 92.31 210 THR A CA 1
ATOM 1731 C C . THR A 1 210 ? -22.656 3.333 2.416 1.00 92.31 210 THR A C 1
ATOM 1733 O O . THR A 1 210 ? -22.653 4.358 3.098 1.00 92.31 210 THR A O 1
ATOM 1736 N N . ILE A 1 211 ? -21.528 2.671 2.126 1.00 92.50 211 ILE A N 1
ATOM 1737 C CA . ILE A 1 211 ? -20.234 3.025 2.712 1.00 92.50 211 ILE A CA 1
ATOM 1738 C C . ILE A 1 211 ? -19.792 4.446 2.328 1.00 92.50 211 ILE A C 1
ATOM 1740 O O . ILE A 1 211 ? -19.740 4.824 1.153 1.00 92.50 211 ILE A O 1
ATOM 1744 N N . LYS A 1 212 ? -19.419 5.226 3.343 1.00 91.56 212 LYS A N 1
ATOM 1745 C CA . LYS A 1 212 ? -18.810 6.558 3.213 1.00 91.56 212 LYS A CA 1
ATOM 1746 C C . LYS A 1 212 ? -17.343 6.453 3.601 1.00 91.56 212 LYS A C 1
ATOM 1748 O O . LYS A 1 212 ? -17.019 5.663 4.477 1.00 91.56 212 LYS A O 1
ATOM 1753 N N . THR A 1 213 ? -16.457 7.199 2.950 1.00 91.56 213 THR A N 1
ATOM 1754 C CA . THR A 1 213 ? -15.005 7.063 3.152 1.00 91.56 213 THR A CA 1
ATOM 1755 C C . THR A 1 213 ? -14.406 8.279 3.834 1.00 91.56 213 THR A C 1
ATOM 1757 O O . THR A 1 213 ? -14.698 9.395 3.412 1.00 91.56 213 THR A O 1
ATOM 1760 N N . SER A 1 214 ? -13.496 8.050 4.775 1.00 90.06 214 SER A N 1
ATOM 1761 C CA . SER A 1 214 ? -12.651 9.072 5.397 1.00 90.06 214 SER A CA 1
ATOM 1762 C C . SER A 1 214 ? -11.169 8.761 5.178 1.00 90.06 214 SER A C 1
ATOM 1764 O O . SER A 1 214 ? -10.799 7.684 4.707 1.00 90.06 214 SER A O 1
ATOM 1766 N N . ASN A 1 215 ? -10.294 9.707 5.526 1.00 84.88 215 ASN A N 1
ATOM 1767 C CA . ASN A 1 215 ? -8.853 9.444 5.532 1.00 84.88 215 ASN A CA 1
ATOM 1768 C C . ASN A 1 215 ? -8.413 8.641 6.761 1.00 84.88 215 ASN A C 1
ATOM 1770 O O . ASN A 1 215 ? -7.540 7.783 6.651 1.00 84.88 215 ASN A O 1
ATOM 1774 N N . GLU A 1 216 ? -9.027 8.899 7.913 1.00 85.75 216 GLU A N 1
ATOM 1775 C CA . GLU A 1 216 ? -8.698 8.256 9.182 1.00 85.75 216 GLU A CA 1
ATOM 1776 C C . GLU A 1 216 ? -9.942 8.075 10.059 1.00 85.75 216 GLU A C 1
ATOM 1778 O O . GLU A 1 216 ? -10.977 8.707 9.834 1.00 85.75 216 GLU A O 1
ATOM 1783 N N . LEU A 1 217 ? -9.826 7.204 11.063 1.00 84.81 217 LEU A N 1
ATOM 1784 C CA . LEU A 1 217 ? -10.810 7.100 12.134 1.00 84.81 217 LEU A CA 1
ATOM 1785 C C . LEU A 1 217 ? -10.542 8.214 13.150 1.00 84.81 217 LEU A C 1
ATOM 1787 O O . LEU A 1 217 ? -9.457 8.279 13.745 1.00 84.81 217 LEU A O 1
ATOM 1791 N N . THR A 1 218 ? -11.513 9.103 13.346 1.00 81.62 218 THR A N 1
ATOM 1792 C CA . THR A 1 218 ? -11.333 10.222 14.271 1.00 81.62 218 THR A CA 1
ATOM 1793 C C . THR A 1 218 ? -11.608 9.782 15.705 1.00 81.62 218 THR A C 1
ATOM 1795 O O . THR A 1 218 ? -12.483 8.958 15.972 1.00 81.62 218 THR A O 1
ATOM 1798 N N . LEU A 1 219 ? -10.896 10.375 16.669 1.00 79.12 219 LEU A N 1
ATOM 1799 C CA . LEU A 1 219 ? -11.171 10.129 18.090 1.00 79.12 219 LEU A CA 1
ATOM 1800 C C . LEU A 1 219 ? -12.597 10.534 18.474 1.00 79.12 219 LEU A C 1
ATOM 1802 O O . LEU A 1 219 ? -13.139 9.981 19.422 1.00 79.12 219 LEU A O 1
ATOM 1806 N N . LYS A 1 220 ? -13.219 11.466 17.744 1.00 78.44 220 LYS A N 1
ATOM 1807 C CA . LYS A 1 220 ? -14.599 11.898 17.983 1.00 78.44 220 LYS A CA 1
ATOM 1808 C C . LYS A 1 220 ? -15.603 10.788 17.668 1.00 78.44 220 LYS A C 1
ATOM 1810 O O . LYS A 1 220 ? -16.517 10.576 18.462 1.00 78.44 220 LYS A O 1
ATOM 1815 N N . ASP A 1 221 ? -15.403 10.069 16.562 1.00 75.62 221 ASP A N 1
ATOM 1816 C CA . ASP A 1 221 ? -16.243 8.924 16.187 1.00 75.62 221 ASP A CA 1
ATOM 1817 C C . ASP A 1 221 ? -16.139 7.818 17.239 1.00 75.62 221 ASP A C 1
ATOM 1819 O O . ASP A 1 221 ? -17.149 7.290 17.693 1.00 75.62 221 ASP A O 1
ATOM 1823 N N . ILE A 1 222 ? -14.917 7.538 17.701 1.00 79.69 222 ILE A N 1
ATOM 1824 C CA . ILE A 1 222 ? -14.668 6.534 18.740 1.00 79.69 222 ILE A CA 1
ATOM 1825 C C . ILE A 1 222 ? -15.248 6.980 20.087 1.00 79.69 222 ILE A C 1
ATOM 1827 O O . ILE A 1 222 ? -15.910 6.198 20.759 1.00 79.69 222 ILE A O 1
ATOM 1831 N N . THR A 1 223 ? -15.030 8.234 20.492 1.00 75.75 223 THR A N 1
ATOM 1832 C CA . THR A 1 223 ? -15.459 8.742 21.806 1.00 75.75 223 THR A CA 1
ATOM 1833 C C . THR A 1 223 ? -16.974 8.696 21.947 1.00 75.75 223 THR A C 1
ATOM 1835 O O . THR A 1 223 ? -17.460 8.270 22.988 1.00 75.75 223 THR A O 1
ATOM 1838 N N . ARG A 1 224 ? -17.724 9.044 20.892 1.00 76.75 224 ARG A N 1
ATOM 1839 C CA . ARG A 1 224 ? -19.190 8.932 20.886 1.00 76.75 224 ARG A CA 1
ATOM 1840 C C . ARG A 1 224 ? -19.659 7.503 21.172 1.00 76.75 224 ARG A C 1
ATOM 1842 O O . ARG A 1 224 ? -20.624 7.298 21.899 1.00 76.75 224 ARG A O 1
ATOM 1849 N N . GLU A 1 225 ? -18.975 6.520 20.601 1.00 72.44 225 GLU A N 1
ATOM 1850 C CA . GLU A 1 225 ? -19.303 5.102 20.765 1.00 72.44 225 GLU A CA 1
ATOM 1851 C C . GLU A 1 225 ? -18.885 4.578 22.140 1.00 72.44 225 GLU A C 1
ATOM 1853 O O . GLU A 1 225 ? -19.644 3.875 22.806 1.00 72.44 225 GLU A O 1
ATOM 1858 N N . VAL A 1 226 ? -17.722 5.014 22.625 1.00 70.75 226 VAL A N 1
ATOM 1859 C CA . VAL A 1 226 ? -17.262 4.740 23.988 1.00 70.75 226 VAL A CA 1
ATOM 1860 C C . VAL A 1 226 ? -18.228 5.328 25.015 1.00 70.75 226 VAL A C 1
ATOM 1862 O O . VAL A 1 226 ? -18.527 4.654 25.990 1.00 70.75 226 VAL A O 1
ATOM 1865 N N . GLU A 1 227 ? -18.752 6.539 24.818 1.00 71.00 227 GLU A N 1
ATOM 1866 C CA . GLU A 1 227 ? -19.718 7.179 25.727 1.00 71.00 227 GLU A CA 1
ATOM 1867 C C . GLU A 1 227 ? -21.048 6.422 25.821 1.00 71.00 227 GLU A C 1
ATOM 1869 O O . GLU A 1 227 ? -21.584 6.271 26.920 1.00 71.00 227 GLU A O 1
ATOM 1874 N N . ILE A 1 228 ? -21.551 5.881 24.706 1.00 68.62 228 ILE A N 1
ATOM 1875 C CA . ILE A 1 228 ? -22.731 5.000 24.711 1.00 68.62 228 ILE A CA 1
ATOM 1876 C C . ILE A 1 228 ? -22.464 3.772 25.589 1.00 68.62 228 ILE A C 1
ATOM 1878 O O . ILE A 1 228 ? -23.307 3.386 26.400 1.00 68.62 228 ILE A O 1
ATOM 1882 N N . LEU A 1 229 ? -21.273 3.189 25.474 1.00 63.12 229 LEU A N 1
ATOM 1883 C CA . LEU A 1 229 ? -20.879 2.022 26.258 1.00 63.12 229 LEU A CA 1
ATOM 1884 C C . LEU A 1 229 ? -20.608 2.360 27.721 1.00 63.12 229 LEU A C 1
ATOM 1886 O O . LEU A 1 229 ? -20.990 1.585 28.592 1.00 63.12 229 LEU A O 1
ATOM 1890 N N . LYS A 1 230 ? -20.052 3.538 28.025 1.00 66.12 230 LYS A N 1
ATOM 1891 C CA . LYS A 1 230 ? -19.946 4.030 29.404 1.00 66.12 230 LYS A CA 1
ATOM 1892 C C . LYS A 1 230 ? -21.309 4.102 30.070 1.00 66.12 230 LYS A C 1
ATOM 1894 O O . LYS A 1 230 ? -21.457 3.621 31.185 1.00 66.12 230 LYS A O 1
ATOM 1899 N N . ALA A 1 231 ? -22.307 4.651 29.378 1.00 64.88 231 ALA A N 1
ATOM 1900 C CA . ALA A 1 231 ? -23.667 4.739 29.899 1.00 64.88 231 ALA A CA 1
ATOM 1901 C C . ALA A 1 231 ? -24.289 3.348 30.151 1.00 64.88 231 ALA A C 1
ATOM 1903 O O . ALA A 1 231 ? -25.135 3.195 31.034 1.00 64.88 231 ALA A O 1
ATOM 1904 N N . MET A 1 232 ? -23.857 2.319 29.410 1.00 58.53 232 MET A N 1
ATOM 1905 C CA . MET A 1 232 ? -24.226 0.921 29.667 1.00 58.53 232 MET A CA 1
ATOM 1906 C C . MET A 1 232 ? -23.435 0.313 30.842 1.00 58.53 232 MET A C 1
ATOM 1908 O O . MET A 1 232 ? -24.031 -0.366 31.674 1.00 58.53 232 MET A O 1
ATOM 1912 N N . ALA A 1 233 ? -22.133 0.593 30.956 1.00 58.44 233 ALA A N 1
ATOM 1913 C CA . ALA A 1 233 ? -21.226 0.046 31.972 1.00 58.44 233 ALA A CA 1
ATOM 1914 C C . ALA A 1 233 ? -21.350 0.716 33.356 1.00 58.44 233 ALA A C 1
ATOM 1916 O O . ALA A 1 233 ? -21.104 0.082 34.381 1.00 58.44 233 ALA A O 1
ATOM 1917 N N . GLU A 1 234 ? -21.800 1.972 33.432 1.00 55.53 234 GLU A N 1
ATOM 1918 C CA . GLU A 1 234 ? -22.109 2.653 34.699 1.00 55.53 234 GLU A CA 1
ATOM 1919 C C . GLU A 1 234 ? -23.228 1.943 35.481 1.00 55.53 234 GLU A C 1
ATOM 1921 O O . GLU A 1 234 ? -23.242 1.994 36.712 1.00 55.53 234 GLU A O 1
ATOM 1926 N N . LYS A 1 235 ? -24.100 1.182 34.800 1.00 53.19 235 LYS A N 1
ATOM 1927 C CA . LYS A 1 235 ? -25.050 0.269 35.459 1.00 53.19 235 LYS A CA 1
ATOM 1928 C C . LYS A 1 235 ? -24.369 -0.932 36.132 1.00 53.19 235 LYS A C 1
ATOM 1930 O O . LYS A 1 235 ? -24.914 -1.449 37.104 1.00 53.19 235 LYS A O 1
ATOM 1935 N N . ASN A 1 236 ? -23.181 -1.327 35.668 1.00 52.84 236 ASN A N 1
ATOM 1936 C CA . ASN A 1 236 ? -22.427 -2.502 36.122 1.00 52.84 236 ASN A CA 1
ATOM 1937 C C . ASN A 1 236 ? -21.266 -2.174 37.089 1.00 52.84 236 ASN A C 1
ATOM 1939 O O . ASN A 1 236 ? -20.649 -3.086 37.627 1.00 52.84 236 ASN A O 1
ATOM 1943 N N . LYS A 1 237 ? -21.016 -0.889 37.400 1.00 54.88 237 LYS A N 1
ATOM 1944 C CA . LYS A 1 237 ? -19.948 -0.394 38.308 1.00 54.88 237 LYS A CA 1
ATOM 1945 C C . LYS A 1 237 ? -18.498 -0.664 37.851 1.00 54.88 237 LYS A C 1
ATOM 1947 O O . LYS A 1 237 ? -17.582 -0.595 38.679 1.00 54.88 237 LYS A O 1
ATOM 1952 N N . ASP A 1 238 ? -18.251 -0.866 36.558 1.00 57.34 238 ASP A N 1
ATOM 1953 C CA . ASP A 1 238 ? -16.899 -1.109 36.039 1.00 57.34 238 ASP A CA 1
ATOM 1954 C C . ASP A 1 238 ? -16.039 0.165 35.979 1.00 57.34 238 ASP A C 1
ATOM 1956 O O . ASP A 1 238 ? -16.371 1.169 35.348 1.00 57.34 238 ASP A O 1
ATOM 1960 N N . LYS A 1 239 ? -14.884 0.141 36.664 1.00 56.91 239 LYS A N 1
ATOM 1961 C CA . LYS A 1 239 ? -13.999 1.312 36.859 1.00 56.91 239 LYS A CA 1
ATOM 1962 C C . LYS A 1 239 ? -13.138 1.673 35.643 1.00 56.91 239 LYS A C 1
ATOM 1964 O O . LYS A 1 239 ? -12.493 2.723 35.675 1.00 56.91 239 LYS A O 1
ATOM 1969 N N . ILE A 1 240 ? -13.081 0.830 34.616 1.00 58.91 240 ILE A N 1
ATOM 1970 C CA . ILE A 1 240 ? -12.154 1.001 33.485 1.00 58.91 240 ILE A CA 1
ATOM 1971 C C . ILE A 1 240 ? -12.577 2.133 32.564 1.00 58.91 240 ILE A C 1
ATOM 1973 O O . ILE A 1 240 ? -11.748 2.929 32.126 1.00 58.91 240 ILE A O 1
ATOM 1977 N N . TYR A 1 241 ? -13.881 2.331 32.433 1.00 63.47 241 TYR A N 1
ATOM 1978 C CA . TYR A 1 241 ? -14.480 3.374 31.620 1.00 63.47 241 TYR A CA 1
ATOM 1979 C C . TYR A 1 241 ? -14.353 4.791 32.200 1.00 63.47 241 TYR A C 1
ATOM 1981 O O . TYR A 1 241 ? -15.000 5.710 31.716 1.00 63.47 241 TYR A O 1
ATOM 1989 N N . LYS A 1 242 ? -13.505 5.056 33.201 1.00 63.50 242 LYS A N 1
ATOM 1990 C CA . LYS A 1 242 ? -13.398 6.406 33.789 1.00 63.50 242 LYS A CA 1
ATOM 1991 C C . LYS A 1 242 ? -12.882 7.459 32.807 1.00 63.50 242 LYS A C 1
ATOM 1993 O O . LYS A 1 242 ? -13.403 8.571 32.796 1.00 63.50 242 LYS A O 1
ATOM 1998 N N . ASN A 1 243 ? -11.942 7.122 31.921 1.00 69.81 243 ASN A N 1
ATOM 1999 C CA . ASN A 1 243 ? -11.388 8.075 30.953 1.00 69.81 243 ASN A CA 1
ATOM 2000 C C . ASN A 1 243 ? -11.712 7.660 29.508 1.00 69.81 243 ASN A C 1
ATOM 2002 O O . ASN A 1 243 ? -11.113 6.734 28.971 1.00 69.81 243 ASN A O 1
ATOM 2006 N N . ALA A 1 244 ? -12.671 8.361 28.884 1.00 71.44 244 ALA A N 1
ATOM 2007 C CA . ALA A 1 244 ? -13.163 8.019 27.540 1.00 71.44 244 ALA A CA 1
ATOM 2008 C C . ALA A 1 244 ? -12.056 8.167 26.496 1.00 71.44 244 ALA A C 1
ATOM 2010 O O . ALA A 1 244 ? -11.969 7.384 25.561 1.00 71.44 244 ALA A O 1
ATOM 2011 N N . TYR A 1 245 ? -11.200 9.168 26.696 1.00 73.38 245 TYR A N 1
ATOM 2012 C CA . TYR A 1 245 ? -10.151 9.534 25.765 1.00 73.38 245 TYR A CA 1
ATOM 2013 C C . TYR A 1 245 ? -9.035 8.489 25.724 1.00 73.38 245 TYR A C 1
ATOM 2015 O O . TYR A 1 245 ? -8.583 8.116 24.646 1.00 73.38 245 TYR A O 1
ATOM 2023 N N . ILE A 1 246 ? -8.626 7.972 26.890 1.00 74.75 246 ILE A N 1
ATOM 2024 C CA . ILE A 1 246 ? -7.622 6.899 26.968 1.00 74.75 246 ILE A CA 1
ATOM 2025 C C . ILE A 1 246 ? -8.150 5.641 26.278 1.00 74.75 246 ILE A C 1
ATOM 2027 O O . ILE A 1 246 ? -7.454 5.059 25.454 1.00 74.75 246 ILE A O 1
ATOM 2031 N N . ILE A 1 247 ? -9.400 5.262 26.552 1.00 78.81 247 ILE A N 1
ATOM 2032 C CA . ILE A 1 247 ? -10.022 4.106 25.897 1.00 78.81 247 ILE A CA 1
ATOM 2033 C C . ILE A 1 247 ? -10.125 4.326 24.390 1.00 78.81 247 ILE A C 1
ATOM 2035 O O . ILE A 1 247 ? -9.788 3.431 23.624 1.00 78.81 247 ILE A O 1
ATOM 2039 N N . ALA A 1 248 ? -10.531 5.518 23.950 1.00 82.06 248 ALA A N 1
ATOM 2040 C CA . ALA A 1 248 ? -10.609 5.838 22.532 1.00 82.06 248 ALA A CA 1
ATOM 2041 C C . ALA A 1 248 ? -9.242 5.740 21.835 1.00 82.06 248 ALA A C 1
ATOM 2043 O O . ALA A 1 248 ? -9.167 5.249 20.710 1.00 82.06 248 ALA A O 1
ATOM 2044 N N . ALA A 1 249 ? -8.161 6.155 22.504 1.00 81.88 249 ALA A N 1
ATOM 2045 C CA . ALA A 1 249 ? -6.802 6.003 21.994 1.00 81.88 249 ALA A CA 1
ATOM 2046 C C . ALA A 1 249 ? -6.395 4.525 21.866 1.00 81.88 249 ALA A C 1
ATOM 2048 O O . ALA A 1 249 ? -5.908 4.127 20.810 1.00 81.88 249 ALA A O 1
ATOM 2049 N N . VAL A 1 250 ? -6.670 3.702 22.886 1.00 83.56 250 VAL A N 1
ATOM 2050 C CA . VAL A 1 250 ? -6.398 2.252 22.850 1.00 83.56 250 VAL A CA 1
ATOM 2051 C C . VAL A 1 250 ? -7.215 1.566 21.751 1.00 83.56 250 VAL A C 1
ATOM 2053 O O . VAL A 1 250 ? -6.675 0.782 20.976 1.00 83.56 250 VAL A O 1
ATOM 2056 N N . ILE A 1 251 ? -8.502 1.899 21.621 1.00 87.62 251 ILE A N 1
ATOM 2057 C CA . ILE A 1 251 ? -9.364 1.392 20.544 1.00 87.62 251 ILE A CA 1
ATOM 2058 C C . ILE A 1 251 ? -8.790 1.764 19.177 1.00 87.62 251 ILE A C 1
ATOM 2060 O O . ILE A 1 251 ? -8.737 0.906 18.298 1.00 87.62 251 ILE A O 1
ATOM 2064 N N . LYS A 1 252 ? -8.347 3.017 18.988 1.00 89.50 252 LYS A N 1
ATOM 2065 C CA . LYS A 1 252 ? -7.732 3.461 17.729 1.00 89.50 252 LYS A CA 1
ATOM 2066 C C . LYS A 1 252 ? -6.489 2.629 17.411 1.00 89.50 252 LYS A C 1
ATOM 2068 O O . LYS A 1 252 ? -6.351 2.161 16.284 1.00 89.50 252 LYS A O 1
ATOM 2073 N N . GLU A 1 253 ? -5.626 2.398 18.395 1.00 89.25 253 GLU A N 1
ATOM 2074 C CA . GLU A 1 253 ? -4.406 1.606 18.231 1.00 89.25 253 GLU A CA 1
ATOM 2075 C C . GLU A 1 253 ? -4.701 0.143 17.864 1.00 89.25 253 GLU A C 1
ATOM 2077 O O . GLU A 1 253 ? -4.165 -0.360 16.873 1.00 89.25 253 GLU A O 1
ATOM 2082 N N . ILE A 1 254 ? -5.611 -0.521 18.589 1.00 91.19 254 ILE A N 1
ATOM 2083 C CA . ILE A 1 254 ? -6.014 -1.906 18.296 1.00 91.19 254 ILE A CA 1
ATOM 2084 C C . ILE A 1 254 ? -6.674 -1.992 16.916 1.00 91.19 254 ILE A C 1
ATOM 2086 O O . ILE A 1 254 ? -6.352 -2.888 16.140 1.00 91.19 254 ILE A O 1
ATOM 2090 N N . PHE A 1 255 ? -7.567 -1.060 16.578 1.00 94.38 255 PHE A N 1
ATOM 2091 C CA . PHE A 1 255 ? -8.247 -1.026 15.283 1.00 94.38 255 PHE A CA 1
ATOM 2092 C C . PHE A 1 255 ? -7.264 -0.869 14.121 1.00 94.38 255 PHE A C 1
ATOM 2094 O O . PHE A 1 255 ? -7.331 -1.617 13.143 1.00 94.38 255 PHE A O 1
ATOM 2101 N N . GLU A 1 256 ? -6.346 0.094 14.207 1.00 93.62 256 GLU A N 1
ATOM 2102 C CA . GLU A 1 256 ? -5.376 0.314 13.143 1.00 93.62 256 GLU A CA 1
ATOM 2103 C C . GLU A 1 256 ? -4.372 -0.840 13.043 1.00 93.62 256 GLU A C 1
ATOM 2105 O O . GLU A 1 256 ? -4.002 -1.234 11.936 1.00 93.62 256 GLU A O 1
ATOM 2110 N N . GLY A 1 257 ? -3.955 -1.402 14.180 1.00 94.56 257 GLY A N 1
ATOM 2111 C CA . GLY A 1 257 ? -3.121 -2.597 14.243 1.00 94.56 257 GLY A CA 1
ATOM 2112 C C . GLY A 1 257 ? -3.796 -3.803 13.590 1.00 94.56 257 GLY A C 1
ATOM 2113 O O . GLY A 1 257 ? -3.227 -4.418 12.687 1.00 94.56 257 GLY A O 1
ATOM 2114 N N . PHE A 1 258 ? -5.061 -4.058 13.933 1.00 96.31 258 PHE A N 1
ATOM 2115 C CA . PHE A 1 258 ? -5.881 -5.080 13.292 1.00 96.31 258 PHE A CA 1
ATOM 2116 C C . PHE A 1 258 ? -5.948 -4.869 11.778 1.00 96.31 258 PHE A C 1
ATOM 2118 O O . PHE A 1 258 ? -5.658 -5.801 11.027 1.00 96.31 258 PHE A O 1
ATOM 2125 N N . CYS A 1 259 ? -6.246 -3.649 11.313 1.00 95.38 259 CYS A N 1
ATOM 2126 C CA . CYS A 1 259 ? -6.339 -3.340 9.884 1.00 95.38 259 CYS A CA 1
ATOM 2127 C C . CYS A 1 259 ? -5.028 -3.576 9.113 1.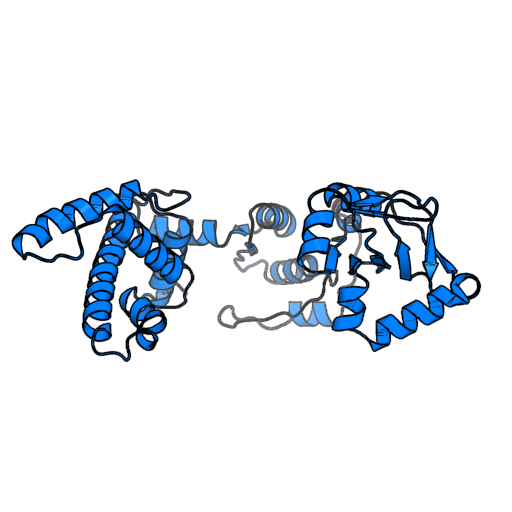00 95.38 259 CYS A C 1
ATOM 2129 O O . CYS A 1 259 ? -5.083 -3.832 7.913 1.00 95.38 259 CYS A O 1
ATOM 2131 N N . ARG A 1 260 ? -3.867 -3.502 9.781 1.00 94.38 260 ARG A N 1
ATOM 2132 C CA . ARG A 1 260 ? -2.538 -3.774 9.198 1.00 94.38 260 ARG A CA 1
ATOM 2133 C C . ARG A 1 260 ? -2.085 -5.233 9.341 1.00 94.38 260 ARG A C 1
ATOM 2135 O O . ARG A 1 260 ? -1.110 -5.619 8.706 1.00 94.38 260 ARG A O 1
ATOM 2142 N N . SER A 1 261 ? -2.754 -6.024 10.176 1.00 95.38 261 SER A N 1
ATOM 2143 C CA . SER A 1 261 ? -2.416 -7.432 10.426 1.00 95.38 261 SER A CA 1
ATOM 2144 C C . SER A 1 261 ? -3.001 -8.374 9.367 1.00 95.38 261 SER A C 1
ATOM 2146 O O . SER A 1 261 ? -3.771 -7.943 8.515 1.00 95.38 261 SER A O 1
ATOM 2148 N N . SER A 1 262 ? -2.708 -9.673 9.446 1.00 93.56 262 SER A N 1
ATOM 2149 C CA . SER A 1 262 ? -3.387 -10.730 8.675 1.00 93.56 262 SER A CA 1
ATOM 2150 C C . SER A 1 262 ? -4.508 -11.446 9.446 1.00 93.56 262 SER A C 1
ATOM 2152 O O . SER A 1 262 ? -5.083 -12.402 8.916 1.00 93.56 262 SER A O 1
ATOM 2154 N N . ALA A 1 263 ? -4.812 -11.007 10.674 1.00 94.88 263 ALA A N 1
ATOM 2155 C CA . ALA A 1 263 ? -5.818 -11.624 11.537 1.00 94.88 263 ALA A CA 1
ATOM 2156 C C . ALA A 1 263 ? -7.222 -11.558 10.907 1.00 94.88 263 ALA A C 1
ATOM 2158 O O . ALA A 1 263 ? -7.563 -10.599 10.200 1.00 94.88 263 ALA A O 1
ATOM 2159 N N . ASN A 1 264 ? -8.046 -12.571 11.179 1.00 94.31 264 ASN A N 1
ATOM 2160 C CA . ASN A 1 264 ? -9.390 -12.732 10.617 1.00 94.31 264 ASN A CA 1
ATOM 2161 C C . ASN A 1 264 ? -10.492 -12.126 11.501 1.00 94.31 264 ASN A C 1
ATOM 2163 O O . ASN A 1 264 ? -11.632 -11.970 11.055 1.00 94.31 264 ASN A O 1
ATOM 2167 N N . SER A 1 265 ? -10.159 -11.774 12.742 1.00 94.44 265 SER A N 1
ATOM 2168 C CA . SER A 1 265 ? -11.031 -11.077 13.690 1.00 94.44 265 SER A CA 1
ATOM 2169 C C . SER A 1 265 ? -10.218 -10.157 14.598 1.00 94.44 265 SER A C 1
ATOM 2171 O O . SER A 1 265 ? -9.007 -10.337 14.759 1.00 94.44 265 SER A O 1
ATOM 2173 N N . VAL A 1 266 ? -10.882 -9.185 15.224 1.00 94.50 266 VAL A N 1
ATOM 2174 C CA . VAL A 1 266 ? -10.216 -8.299 16.189 1.00 94.50 266 VAL A CA 1
ATOM 2175 C C . VAL A 1 266 ? -9.812 -9.094 17.431 1.00 94.50 266 VAL A C 1
ATOM 2177 O O . VAL A 1 266 ? -8.721 -8.902 17.958 1.00 94.50 266 VAL A O 1
ATOM 2180 N N . LYS A 1 267 ? -10.644 -10.056 17.855 1.00 91.50 267 LYS A N 1
ATOM 2181 C CA . LYS A 1 267 ? -10.345 -10.958 18.979 1.00 91.50 267 LYS A CA 1
ATOM 2182 C C . LYS A 1 267 ? -9.097 -11.807 18.744 1.00 91.50 267 LYS A C 1
ATOM 2184 O O . LYS A 1 267 ? -8.312 -11.990 19.668 1.00 91.50 267 LYS A O 1
ATOM 2189 N N . GLU A 1 268 ? -8.912 -12.328 17.533 1.00 92.38 268 GLU A N 1
ATOM 2190 C CA . GLU A 1 268 ? -7.689 -13.043 17.137 1.00 92.38 268 GLU A CA 1
ATOM 2191 C C . GLU A 1 268 ? -6.475 -12.117 17.210 1.00 92.38 268 GLU A C 1
ATOM 2193 O O . GLU A 1 268 ? -5.513 -12.447 17.895 1.00 92.38 268 GLU A O 1
ATOM 2198 N N . TYR A 1 269 ? -6.565 -10.915 16.630 1.00 92.88 269 TYR A N 1
ATOM 2199 C CA . TYR A 1 269 ? -5.489 -9.924 16.700 1.00 92.88 269 TYR A CA 1
ATOM 2200 C C . TYR A 1 269 ? -5.099 -9.578 18.144 1.00 92.88 269 TYR A C 1
ATOM 2202 O O . TYR A 1 269 ? -3.915 -9.560 18.479 1.00 92.88 269 TYR A O 1
ATOM 2210 N N . VAL A 1 270 ? -6.088 -9.345 19.012 1.00 89.31 270 VAL A N 1
ATOM 2211 C CA . VAL A 1 270 ? -5.868 -9.060 20.435 1.00 89.31 270 VAL A CA 1
ATOM 2212 C C . VAL A 1 270 ? -5.166 -10.229 21.130 1.00 89.31 270 VAL A C 1
ATOM 2214 O O . VAL A 1 270 ? -4.191 -10.023 21.851 1.00 89.31 270 VAL A O 1
ATOM 2217 N N . LYS A 1 271 ? -5.614 -11.467 20.890 1.00 85.44 271 LYS A N 1
ATOM 2218 C CA . LYS A 1 271 ? -4.967 -12.659 21.453 1.00 85.44 271 LYS A CA 1
ATOM 2219 C C . LYS A 1 271 ? -3.528 -12.797 20.963 1.00 85.44 271 LYS A C 1
ATOM 2221 O O . LYS A 1 271 ? -2.642 -13.051 21.757 1.00 85.44 271 LYS A O 1
ATOM 2226 N N . GLU A 1 272 ? -3.251 -12.604 19.685 1.00 86.94 272 GLU A N 1
ATOM 2227 C CA . GLU A 1 272 ? -1.895 -12.809 19.164 1.00 86.94 272 GLU A CA 1
ATOM 2228 C C . GLU A 1 272 ? -0.898 -11.747 19.639 1.00 86.94 272 GLU A C 1
ATOM 2230 O O . GLU A 1 272 ? 0.267 -12.060 19.873 1.00 86.94 272 GLU A O 1
ATOM 2235 N N . ASN A 1 273 ? -1.348 -10.500 19.798 1.00 85.50 273 ASN A N 1
ATOM 2236 C CA . ASN A 1 273 ? -0.445 -9.368 20.020 1.00 85.50 273 ASN A CA 1
ATOM 2237 C C . ASN A 1 273 ? -0.348 -8.928 21.478 1.00 85.50 273 ASN A C 1
ATOM 2239 O O . ASN A 1 273 ? 0.612 -8.253 21.828 1.00 85.50 273 ASN A O 1
ATOM 2243 N N . PHE A 1 274 ? -1.301 -9.317 22.327 1.00 77.06 274 PHE A N 1
ATOM 2244 C CA . PHE A 1 274 ? -1.319 -8.878 23.721 1.00 77.06 274 PHE A CA 1
ATOM 2245 C C . PHE A 1 274 ? -1.215 -10.043 24.718 1.00 77.06 274 PHE A C 1
ATOM 2247 O O . PHE A 1 274 ? -0.837 -9.824 25.859 1.00 77.06 274 PHE A O 1
ATOM 2254 N N . TYR A 1 275 ? -1.444 -11.301 24.316 1.00 67.75 275 TYR A N 1
ATOM 2255 C CA . TYR A 1 275 ? -1.456 -12.449 25.244 1.00 67.75 275 TYR A CA 1
ATOM 2256 C C . TYR A 1 275 ? -0.147 -12.661 26.022 1.00 67.75 275 TYR A C 1
ATOM 2258 O O . TYR A 1 275 ? -0.189 -13.053 27.186 1.00 67.75 275 TYR A O 1
ATOM 2266 N N . ASN A 1 276 ? 1.011 -12.355 25.426 1.00 59.00 276 ASN A N 1
ATOM 2267 C CA . ASN A 1 276 ? 2.310 -12.526 26.090 1.00 59.00 276 ASN A CA 1
ATOM 2268 C C . ASN A 1 276 ? 2.592 -11.477 27.183 1.00 59.00 276 ASN A C 1
ATOM 2270 O O . ASN A 1 276 ? 3.363 -11.766 28.097 1.00 59.00 276 ASN A O 1
ATOM 2274 N N . ASP A 1 277 ? 1.932 -10.313 27.154 1.00 56.16 277 ASP A N 1
ATOM 2275 C CA . ASP A 1 277 ? 2.078 -9.271 28.184 1.00 56.16 277 ASP A CA 1
ATOM 2276 C C . ASP A 1 277 ? 1.320 -9.617 29.488 1.00 56.16 277 ASP A C 1
ATOM 2278 O O . ASP A 1 277 ? 1.432 -8.918 30.499 1.00 56.16 277 ASP A O 1
ATOM 2282 N N . PHE A 1 278 ? 0.565 -10.726 29.497 1.00 52.38 278 PHE A N 1
ATOM 2283 C CA . PHE A 1 278 ? -0.441 -11.050 30.515 1.00 52.38 278 PHE A CA 1
ATOM 2284 C C . PHE A 1 278 ? -0.144 -12.275 31.389 1.00 52.38 278 PHE A C 1
ATOM 2286 O O . PHE A 1 278 ? -1.010 -12.689 32.156 1.00 52.38 278 PHE A O 1
ATOM 2293 N N . ASN A 1 279 ? 1.076 -12.818 31.382 1.00 51.50 279 ASN A N 1
ATOM 2294 C CA . ASN A 1 279 ? 1.454 -13.962 32.237 1.00 51.50 279 ASN A CA 1
ATOM 2295 C C . ASN A 1 279 ? 1.578 -13.644 33.754 1.00 51.50 279 ASN A C 1
ATOM 2297 O O . ASN A 1 279 ? 2.175 -14.412 34.504 1.00 51.50 279 ASN A O 1
ATOM 2301 N N . ASN A 1 280 ? 0.977 -12.549 34.232 1.00 53.78 280 ASN A N 1
ATOM 2302 C CA . ASN A 1 280 ? 0.881 -12.178 35.649 1.00 53.78 280 ASN A CA 1
ATOM 2303 C C . ASN A 1 280 ? -0.590 -12.224 36.116 1.00 53.78 280 ASN A C 1
ATOM 2305 O O . ASN A 1 280 ? -1.498 -12.122 35.300 1.00 53.78 280 ASN A O 1
ATOM 2309 N N . ALA A 1 281 ? -0.860 -12.296 37.428 1.00 55.66 281 ALA A N 1
ATOM 2310 C CA . ALA A 1 281 ? -2.226 -12.406 37.985 1.00 55.66 281 ALA A CA 1
ATOM 2311 C C . ALA A 1 281 ? -3.215 -11.295 37.542 1.00 55.66 281 ALA A C 1
ATOM 2313 O O . ALA A 1 281 ? -4.422 -11.514 37.530 1.00 55.66 281 ALA A O 1
ATOM 2314 N N . ASN A 1 282 ? -2.711 -10.127 37.125 1.00 57.97 282 ASN A N 1
ATOM 2315 C CA . ASN A 1 282 ? -3.513 -9.020 36.577 1.00 57.97 282 ASN A CA 1
ATOM 2316 C C . ASN A 1 282 ? -3.786 -9.136 35.064 1.00 57.97 282 ASN A C 1
ATOM 2318 O O . ASN A 1 282 ? -4.574 -8.368 34.517 1.00 57.97 282 ASN A O 1
ATOM 2322 N N . GLY A 1 283 ? -3.121 -10.060 34.373 1.00 59.75 283 GLY A N 1
ATOM 2323 C CA . GLY A 1 283 ? -3.190 -10.198 32.925 1.00 59.75 283 GLY A CA 1
ATOM 2324 C C . GLY A 1 283 ? -4.491 -10.822 32.427 1.00 59.75 283 GLY A C 1
ATOM 2325 O O . GLY A 1 283 ? -4.993 -10.403 31.390 1.00 59.75 283 GLY A O 1
ATOM 2326 N N . HIS A 1 284 ? -5.105 -11.727 33.198 1.00 61.88 284 HIS A N 1
ATOM 2327 C CA . HIS A 1 284 ? -6.450 -12.233 32.893 1.00 61.88 284 HIS A CA 1
ATOM 2328 C C . HIS A 1 284 ? -7.492 -11.109 32.865 1.00 61.88 284 HIS A C 1
ATOM 2330 O O . HIS A 1 284 ? -8.262 -11.011 31.914 1.00 61.88 284 HIS A O 1
ATOM 2336 N N . PHE A 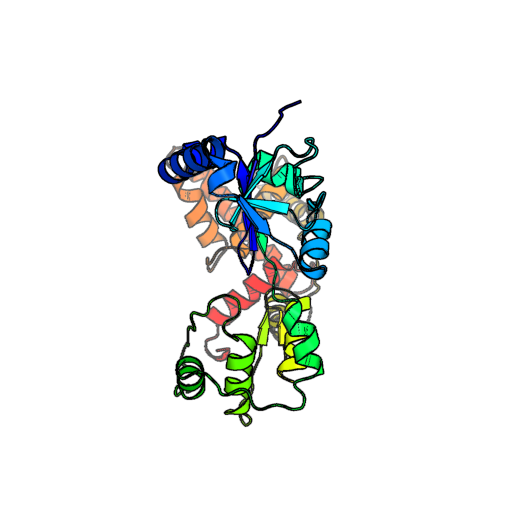1 285 ? -7.460 -10.228 33.868 1.00 60.62 285 PHE A N 1
ATOM 2337 C CA . PHE A 1 285 ? -8.342 -9.066 33.941 1.00 60.62 285 PHE A CA 1
ATOM 2338 C C . PHE A 1 285 ? -8.101 -8.108 32.769 1.00 60.62 285 PHE A C 1
ATOM 2340 O O . PHE A 1 285 ? -9.047 -7.638 32.151 1.00 60.62 285 PHE A O 1
ATOM 2347 N N . TYR A 1 286 ? -6.846 -7.838 32.404 1.00 67.25 286 TYR A N 1
ATOM 2348 C CA . TYR A 1 286 ? -6.549 -6.965 31.265 1.00 67.25 286 TYR A CA 1
ATOM 2349 C C . TYR A 1 286 ? -7.004 -7.575 29.925 1.00 67.25 286 TYR A C 1
ATOM 2351 O O . TYR A 1 286 ? -7.599 -6.876 29.106 1.00 67.25 286 TYR A O 1
ATOM 2359 N N . LEU A 1 287 ? -6.786 -8.878 29.715 1.00 67.00 287 LEU A N 1
ATOM 2360 C CA . LEU A 1 287 ? -7.197 -9.580 28.497 1.00 67.00 287 LEU A CA 1
ATOM 2361 C C . LEU A 1 287 ? -8.720 -9.569 28.307 1.00 67.00 287 LEU A C 1
ATOM 2363 O O . LEU A 1 287 ? -9.183 -9.377 27.185 1.00 67.00 287 LEU A O 1
ATOM 2367 N N . GLU A 1 288 ? -9.489 -9.744 29.384 1.00 70.50 288 GLU A N 1
ATOM 2368 C CA . GLU A 1 288 ? -10.954 -9.649 29.358 1.00 70.50 288 GLU A CA 1
ATOM 2369 C C . GLU A 1 288 ? -11.409 -8.286 28.820 1.00 70.50 288 GLU A C 1
ATOM 2371 O O . GLU A 1 288 ? -12.176 -8.221 27.861 1.00 70.50 288 GLU A O 1
ATOM 2376 N N . HIS A 1 289 ? -10.814 -7.198 29.314 1.00 75.12 289 HIS A N 1
ATOM 2377 C CA . HIS A 1 289 ? -11.113 -5.856 28.816 1.00 75.12 289 HIS A CA 1
ATOM 2378 C C . HIS A 1 289 ? -10.667 -5.653 27.370 1.00 75.12 289 HIS A C 1
ATOM 2380 O O . HIS A 1 289 ? -11.385 -5.029 26.599 1.00 75.12 289 HIS A O 1
ATOM 2386 N N . CYS A 1 290 ? -9.525 -6.195 26.944 1.00 77.38 290 CYS A N 1
ATOM 2387 C CA . CYS A 1 290 ? -9.143 -6.125 25.532 1.00 77.38 290 CYS A CA 1
ATOM 2388 C C . CYS A 1 290 ? -10.124 -6.873 24.618 1.00 77.38 290 CYS A C 1
ATOM 2390 O O . CYS A 1 290 ? -10.339 -6.443 23.484 1.00 77.38 290 CYS A O 1
ATOM 2392 N N . ILE A 1 291 ? -10.728 -7.969 25.090 1.00 79.31 291 ILE A N 1
ATOM 2393 C CA . ILE A 1 291 ? -11.787 -8.674 24.358 1.00 79.31 291 ILE A CA 1
ATOM 2394 C C . ILE A 1 291 ? -13.052 -7.810 24.289 1.00 79.31 291 ILE A C 1
ATOM 2396 O O . ILE A 1 291 ? -13.628 -7.704 23.208 1.00 79.31 291 ILE A O 1
ATOM 2400 N N . GLU A 1 292 ? -13.438 -7.136 25.376 1.00 79.12 292 GLU A N 1
ATOM 2401 C CA . GLU A 1 292 ? -14.536 -6.159 25.340 1.00 79.12 292 GLU A CA 1
ATOM 2402 C C . GLU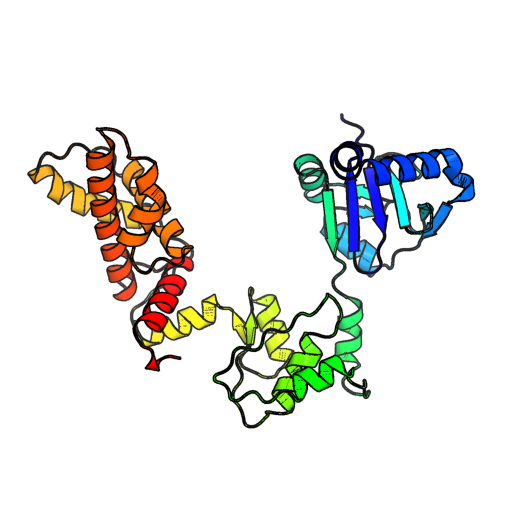 A 1 292 ? -14.253 -5.045 24.325 1.00 79.12 292 GLU A C 1
ATOM 2404 O O . GLU A 1 292 ? -15.094 -4.745 23.482 1.00 79.12 292 GLU A O 1
ATOM 2409 N N . LEU A 1 293 ? -13.043 -4.472 24.329 1.00 83.38 293 LEU A N 1
ATOM 2410 C CA . LEU A 1 293 ? -12.639 -3.459 23.348 1.00 83.38 293 LEU A CA 1
ATOM 2411 C C . LEU A 1 293 ? -12.676 -4.000 21.911 1.00 83.38 293 LEU A C 1
ATOM 2413 O O . LEU A 1 293 ? -13.023 -3.260 20.988 1.00 83.38 293 LEU A O 1
ATOM 2417 N N . ALA A 1 294 ? -12.352 -5.279 21.706 1.00 88.12 294 ALA A N 1
ATOM 2418 C CA . ALA A 1 294 ? -12.463 -5.922 20.402 1.00 88.12 294 ALA A CA 1
ATOM 2419 C C . ALA A 1 294 ? -13.917 -5.953 19.906 1.00 88.12 294 ALA A C 1
ATOM 2421 O O . ALA A 1 294 ? -14.154 -5.647 18.737 1.00 88.12 294 ALA A O 1
ATOM 2422 N N . ASP A 1 295 ? -14.885 -6.235 20.784 1.00 85.81 295 ASP A N 1
ATOM 2423 C CA . ASP A 1 295 ? -16.314 -6.191 20.445 1.00 85.81 295 ASP A CA 1
ATOM 2424 C C . ASP A 1 295 ? -16.759 -4.778 20.030 1.00 85.81 295 ASP A C 1
ATOM 2426 O O . ASP A 1 295 ? -17.522 -4.616 19.072 1.00 85.81 295 ASP A O 1
ATOM 2430 N N . ILE A 1 296 ? -16.219 -3.735 20.673 1.00 85.38 296 ILE A N 1
ATOM 2431 C CA . ILE A 1 296 ? -16.462 -2.337 20.272 1.00 85.38 296 ILE A CA 1
ATOM 2432 C C . ILE A 1 296 ? -15.967 -2.094 18.847 1.00 85.38 296 ILE A C 1
ATOM 2434 O O . ILE A 1 296 ? -16.673 -1.509 18.024 1.00 85.38 296 ILE A O 1
ATOM 2438 N N . ILE A 1 297 ? -14.753 -2.546 18.539 1.00 92.00 297 ILE A N 1
ATOM 2439 C CA . ILE A 1 297 ? -14.143 -2.366 17.220 1.00 92.00 297 ILE A CA 1
ATOM 2440 C C . ILE A 1 297 ? -14.937 -3.112 16.145 1.00 92.00 297 ILE A C 1
ATOM 2442 O O . ILE A 1 297 ? -15.155 -2.575 15.057 1.00 92.00 297 ILE A O 1
ATOM 2446 N N . GLU A 1 298 ? -15.415 -4.321 16.435 1.00 92.12 298 GLU A N 1
ATOM 2447 C CA . GLU A 1 298 ? -16.286 -5.065 15.521 1.00 92.12 298 GLU A CA 1
ATOM 2448 C C . GLU A 1 298 ? -17.610 -4.321 15.274 1.00 92.12 298 GLU A C 1
ATOM 2450 O O . GLU A 1 298 ? -18.044 -4.203 14.123 1.00 92.12 298 GLU A O 1
ATOM 2455 N N . GLY A 1 299 ? -18.193 -3.720 16.317 1.00 90.06 299 GLY A N 1
ATOM 2456 C CA . GLY A 1 299 ? -19.351 -2.831 16.202 1.00 90.06 299 GLY A CA 1
ATOM 2457 C C . GLY A 1 299 ? -19.083 -1.600 15.327 1.00 90.06 299 GLY A C 1
ATOM 2458 O O . GLY A 1 299 ? -19.886 -1.283 14.446 1.00 90.06 299 GLY A O 1
ATOM 2459 N N . LEU A 1 300 ? -17.931 -0.941 15.499 1.00 91.19 300 LEU A N 1
ATOM 2460 C CA . LEU A 1 300 ? -17.500 0.179 14.651 1.00 91.19 300 LEU A CA 1
ATOM 2461 C C . LEU A 1 300 ? -17.399 -0.241 13.180 1.00 91.19 300 LEU A C 1
ATOM 2463 O O . LEU A 1 300 ? -17.928 0.438 12.301 1.00 91.19 300 LEU A O 1
ATOM 2467 N N . ILE A 1 301 ? -16.775 -1.387 12.898 1.00 93.81 301 ILE A N 1
ATOM 2468 C CA . ILE A 1 301 ? -16.661 -1.918 11.533 1.00 93.81 301 ILE A CA 1
ATOM 2469 C C . ILE A 1 301 ? -18.049 -2.199 10.943 1.00 93.81 301 ILE A C 1
ATOM 2471 O O . ILE A 1 301 ? -18.284 -1.914 9.767 1.00 93.81 301 ILE A O 1
ATOM 2475 N N . GLN A 1 302 ? -18.992 -2.714 11.735 1.00 93.19 302 GLN A N 1
ATOM 2476 C CA . GLN A 1 302 ? -20.355 -2.941 11.262 1.00 93.19 302 GLN A CA 1
ATOM 2477 C C . GLN A 1 302 ? -21.080 -1.627 10.934 1.00 93.19 302 GLN A C 1
ATOM 2479 O O . GLN A 1 302 ? -21.720 -1.522 9.888 1.00 93.19 302 GLN A O 1
ATOM 2484 N N . LYS A 1 303 ? -20.911 -0.590 11.758 1.00 91.62 303 LYS A N 1
ATOM 2485 C CA . LYS A 1 303 ? -21.440 0.755 11.482 1.00 91.62 303 LYS A CA 1
ATOM 2486 C C . LYS A 1 303 ? -20.835 1.375 10.220 1.00 91.62 303 LYS A C 1
ATOM 2488 O O . LYS A 1 303 ? -21.558 1.995 9.439 1.00 91.62 303 LYS A O 1
ATOM 2493 N N . MET A 1 304 ? -19.539 1.162 9.966 1.00 93.81 304 MET A N 1
ATOM 2494 C CA . MET A 1 304 ? -18.884 1.567 8.711 1.00 93.81 304 MET A CA 1
ATOM 2495 C C . MET A 1 304 ? -19.519 0.873 7.503 1.00 93.81 304 MET A C 1
ATOM 2497 O O . MET A 1 304 ? -19.857 1.528 6.517 1.00 93.81 304 MET A O 1
ATOM 2501 N N . LYS A 1 305 ? -19.725 -0.449 7.588 1.00 94.31 305 LYS A N 1
ATOM 2502 C CA . LYS A 1 305 ? -20.388 -1.254 6.546 1.00 94.31 305 LYS A CA 1
ATOM 2503 C C . LYS A 1 305 ? -21.816 -0.782 6.267 1.00 94.31 305 LYS A C 1
ATOM 2505 O O . LYS A 1 305 ? -22.243 -0.787 5.115 1.00 94.31 305 LYS A O 1
ATOM 2510 N N . ASN A 1 306 ? -22.524 -0.341 7.304 1.00 94.00 306 ASN A N 1
ATOM 2511 C CA . ASN A 1 306 ? -23.881 0.188 7.203 1.00 94.00 306 ASN A CA 1
ATOM 2512 C C . ASN A 1 306 ? -23.933 1.652 6.722 1.00 94.00 306 ASN A C 1
ATOM 2514 O O . ASN A 1 306 ? -25.005 2.127 6.345 1.00 94.00 306 ASN A O 1
ATOM 2518 N N . GLY A 1 307 ? -22.804 2.370 6.677 1.00 91.44 307 GLY A N 1
ATOM 2519 C CA . GLY A 1 307 ? -22.749 3.787 6.291 1.00 91.44 307 GLY A CA 1
ATOM 2520 C C . GLY A 1 307 ? -23.180 4.765 7.392 1.00 91.44 307 GLY A C 1
ATOM 2521 O O . GLY A 1 307 ? -23.456 5.937 7.105 1.00 91.44 307 GLY A O 1
ATOM 2522 N N . GLU A 1 308 ? -23.250 4.283 8.636 1.00 90.69 308 GLU A N 1
ATOM 2523 C CA . GLU A 1 308 ? -23.582 5.066 9.834 1.00 90.69 308 GLU A CA 1
ATOM 2524 C C . GLU A 1 308 ? -22.409 5.957 10.263 1.00 90.69 308 GLU A C 1
ATOM 2526 O O . GLU A 1 308 ? -22.621 7.092 10.686 1.00 90.69 308 GLU A O 1
ATOM 2531 N N . ILE A 1 309 ? -21.177 5.462 10.093 1.00 90.31 309 ILE A N 1
ATOM 2532 C CA . ILE A 1 309 ? -19.931 6.212 10.298 1.00 90.31 309 ILE A CA 1
ATOM 2533 C C . ILE A 1 309 ? -19.030 6.106 9.064 1.00 90.31 309 ILE A C 1
ATOM 2535 O O . ILE A 1 309 ? -19.184 5.199 8.240 1.00 90.31 309 ILE A O 1
ATOM 2539 N N . GLU A 1 310 ? -18.092 7.041 8.922 1.00 91.94 310 GLU A N 1
ATOM 2540 C CA . GLU A 1 310 ? -17.139 7.018 7.813 1.00 91.94 310 GLU A CA 1
ATOM 2541 C C . GLU A 1 310 ? -16.096 5.904 7.988 1.00 91.94 310 GLU A C 1
ATOM 2543 O O . GLU A 1 310 ? -15.639 5.593 9.087 1.00 91.94 310 GLU A O 1
ATOM 2548 N N . CYS A 1 311 ? -15.727 5.282 6.872 1.00 93.81 311 CYS A N 1
ATOM 2549 C CA . CYS A 1 311 ? -14.804 4.166 6.800 1.00 93.81 311 CYS A CA 1
ATOM 2550 C C . CYS A 1 311 ? -13.425 4.646 6.317 1.00 93.81 311 CYS A C 1
ATOM 2552 O O . CYS A 1 311 ? -13.309 5.098 5.171 1.00 93.81 311 CYS A O 1
ATOM 2554 N N . PRO A 1 312 ? -12.372 4.538 7.142 1.00 93.75 312 PRO A N 1
ATOM 2555 C CA . PRO A 1 312 ? -11.033 4.957 6.752 1.00 93.75 312 PRO A CA 1
ATOM 2556 C C . PRO A 1 312 ? -10.380 4.000 5.751 1.00 93.75 312 PRO A C 1
ATOM 2558 O O . PRO A 1 312 ? -10.793 2.846 5.596 1.00 93.75 312 PRO A O 1
ATOM 2561 N N . HIS A 1 313 ? -9.286 4.459 5.132 1.00 90.38 313 HIS A N 1
ATOM 2562 C CA . HIS A 1 313 ? -8.548 3.699 4.114 1.00 90.38 313 HIS A CA 1
ATOM 2563 C C . HIS A 1 313 ? -8.116 2.299 4.548 1.00 90.38 313 HIS A C 1
ATOM 2565 O O . HIS A 1 313 ? -8.258 1.333 3.797 1.00 90.38 313 HIS A O 1
ATOM 2571 N N . CYS A 1 314 ? -7.628 2.177 5.780 1.00 92.69 314 CYS A N 1
ATOM 2572 C CA . CYS A 1 314 ? -7.200 0.903 6.346 1.00 92.69 314 CYS A CA 1
ATOM 2573 C C . CYS A 1 314 ? -8.375 -0.066 6.569 1.00 92.69 314 CYS A C 1
ATOM 2575 O O . CYS A 1 314 ? -8.233 -1.266 6.334 1.00 92.69 314 CYS A O 1
ATOM 2577 N N . ALA A 1 315 ? -9.549 0.444 6.953 1.00 95.19 315 ALA A N 1
ATOM 2578 C CA . ALA A 1 315 ? -10.705 -0.386 7.265 1.00 95.19 315 ALA A CA 1
ATOM 2579 C C . ALA A 1 315 ? -11.332 -1.001 6.027 1.00 95.19 315 ALA A C 1
ATOM 2581 O O . ALA A 1 315 ? -11.569 -2.204 6.022 1.00 95.19 315 ALA A O 1
ATOM 2582 N N . TYR A 1 316 ? -11.577 -0.234 4.960 1.00 94.62 316 TYR A N 1
ATOM 2583 C CA . TYR A 1 3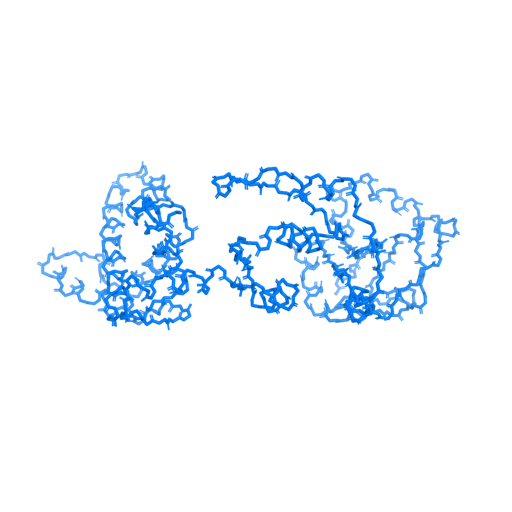16 ? -12.164 -0.849 3.768 1.00 94.62 316 TYR A CA 1
ATOM 2584 C C . TYR A 1 316 ? -11.199 -1.856 3.122 1.00 94.62 316 TYR A C 1
ATOM 2586 O O . TYR A 1 316 ? -11.654 -2.825 2.518 1.00 94.62 316 TYR A O 1
ATOM 2594 N N . LEU A 1 317 ? -9.879 -1.674 3.264 1.00 94.12 317 LEU A N 1
ATOM 2595 C CA . LEU A 1 317 ? -8.897 -2.644 2.779 1.00 94.12 317 LEU A CA 1
ATOM 2596 C C . LEU A 1 317 ? -8.963 -3.944 3.595 1.00 94.12 317 LEU A C 1
ATOM 2598 O O . LEU A 1 317 ? -9.001 -5.027 3.015 1.00 94.12 317 LEU A O 1
ATOM 2602 N N . LYS A 1 318 ? -9.074 -3.837 4.926 1.00 96.12 318 LYS A N 1
ATOM 2603 C CA . LYS A 1 318 ? -9.306 -4.983 5.813 1.00 96.12 318 LYS A CA 1
ATOM 2604 C C . LYS A 1 318 ? -10.646 -5.669 5.531 1.00 96.12 318 LYS A C 1
ATOM 2606 O O . LYS A 1 318 ? -10.700 -6.890 5.451 1.00 96.12 318 LYS A O 1
ATOM 2611 N N . ILE A 1 319 ? -11.726 -4.911 5.328 1.00 95.25 319 ILE A N 1
ATOM 2612 C CA . ILE A 1 319 ? -13.038 -5.464 4.959 1.00 95.25 319 ILE A CA 1
ATOM 2613 C C . ILE A 1 319 ? -12.918 -6.253 3.654 1.00 95.25 319 ILE A C 1
ATOM 2615 O O . ILE A 1 319 ? -13.360 -7.394 3.604 1.00 95.25 319 ILE A O 1
ATOM 2619 N N . PHE A 1 320 ? -12.280 -5.684 2.628 1.00 94.12 320 PHE A N 1
ATOM 2620 C CA . PHE A 1 320 ? -12.029 -6.371 1.361 1.00 94.12 320 PHE A CA 1
ATOM 2621 C C . PHE A 1 320 ? -11.291 -7.703 1.552 1.00 94.12 320 PHE A C 1
ATOM 2623 O O . PHE A 1 320 ? -11.751 -8.727 1.053 1.00 94.12 320 PHE A O 1
ATOM 2630 N N . GLU A 1 321 ? -10.192 -7.710 2.311 1.00 93.88 321 GLU A N 1
ATOM 2631 C CA . GLU A 1 321 ? -9.431 -8.928 2.620 1.00 93.88 321 GLU A CA 1
ATOM 2632 C C . GLU A 1 321 ? -10.308 -10.006 3.281 1.00 93.88 321 GLU A C 1
ATOM 2634 O O . GLU A 1 321 ? -10.290 -11.169 2.872 1.00 93.88 321 GLU A O 1
ATOM 2639 N N . LEU A 1 322 ? -11.101 -9.623 4.286 1.00 93.94 322 LEU A N 1
ATOM 2640 C CA . LEU A 1 322 ? -11.978 -10.548 5.005 1.00 93.94 322 LEU A CA 1
ATOM 2641 C C . LEU A 1 322 ? -13.090 -11.105 4.107 1.00 93.94 322 LEU A C 1
ATOM 2643 O O . LEU A 1 322 ? -13.402 -12.291 4.201 1.00 93.94 322 LEU A O 1
ATOM 2647 N N . GLU A 1 323 ? -13.672 -10.290 3.224 1.00 92.12 323 GLU A N 1
ATOM 2648 C CA . GLU A 1 323 ? -14.688 -10.757 2.272 1.00 92.12 323 GLU A CA 1
ATOM 2649 C C . GLU A 1 323 ? -14.111 -11.754 1.259 1.00 92.12 323 GLU A C 1
ATOM 2651 O O . GLU A 1 323 ? -14.747 -12.771 0.975 1.00 92.12 323 GLU A O 1
ATOM 2656 N N . LEU A 1 324 ? -12.886 -11.526 0.767 1.00 88.81 324 LEU A N 1
ATOM 2657 C CA . LEU A 1 324 ? -12.202 -12.473 -0.123 1.00 88.81 324 LEU A CA 1
ATOM 2658 C C . LEU A 1 324 ? -11.919 -13.822 0.550 1.00 88.81 324 LEU A C 1
ATOM 2660 O O . LEU A 1 324 ? -11.954 -14.859 -0.109 1.00 88.81 324 LEU A O 1
ATOM 2664 N N . LYS A 1 325 ? -11.620 -13.824 1.854 1.00 88.19 325 LYS A N 1
ATOM 2665 C CA . LYS A 1 325 ? -11.418 -15.061 2.626 1.00 88.19 325 LYS A CA 1
ATOM 2666 C C . LYS A 1 325 ? -12.731 -15.807 2.874 1.00 88.19 325 LYS A C 1
ATOM 2668 O O . LYS A 1 325 ? -12.736 -17.033 2.895 1.00 88.19 325 LYS A O 1
ATOM 2673 N N . ARG A 1 326 ? -13.835 -15.080 3.071 1.00 85.00 326 ARG A N 1
ATOM 2674 C CA . ARG A 1 326 ? -15.157 -15.652 3.382 1.00 85.00 326 ARG A CA 1
ATOM 2675 C C . ARG A 1 326 ? -15.883 -16.197 2.160 1.00 85.00 326 ARG A C 1
ATOM 2677 O O . ARG A 1 326 ? -16.625 -17.164 2.293 1.00 85.00 326 ARG A O 1
ATOM 2684 N N . ASN A 1 327 ? -15.693 -15.587 0.993 1.00 76.06 327 ASN A N 1
ATOM 2685 C CA . ASN A 1 327 ? -16.353 -16.005 -0.238 1.00 76.06 327 ASN A CA 1
ATOM 2686 C C . ASN A 1 327 ? -15.321 -16.420 -1.297 1.00 76.06 327 ASN A C 1
ATOM 2688 O O . ASN A 1 327 ? -14.792 -15.563 -2.010 1.00 76.06 327 ASN A O 1
ATOM 2692 N N . PRO A 1 328 ? -15.072 -17.732 -1.465 1.00 64.12 328 PRO A N 1
ATOM 2693 C CA . PRO A 1 328 ? -14.156 -18.220 -2.492 1.00 64.12 328 PRO A CA 1
ATOM 2694 C C . PRO A 1 328 ? -14.630 -17.892 -3.915 1.00 64.12 328 PRO A C 1
ATOM 2696 O O . PRO A 1 328 ? -13.806 -17.796 -4.813 1.00 64.12 328 PRO A O 1
ATOM 2699 N N . ASN A 1 329 ? -15.927 -17.624 -4.106 1.00 59.31 329 ASN A N 1
ATOM 2700 C CA . ASN A 1 329 ? -16.506 -17.198 -5.386 1.00 59.31 329 ASN A CA 1
ATOM 2701 C C . ASN A 1 329 ? -16.082 -15.783 -5.833 1.00 59.31 329 ASN A C 1
ATOM 2703 O O . ASN A 1 329 ? -16.453 -15.358 -6.924 1.00 59.31 329 ASN A O 1
ATOM 2707 N N . PHE A 1 330 ? -15.365 -15.027 -4.991 1.00 57.94 330 PHE A N 1
ATOM 2708 C CA . PHE A 1 330 ? -14.785 -13.730 -5.35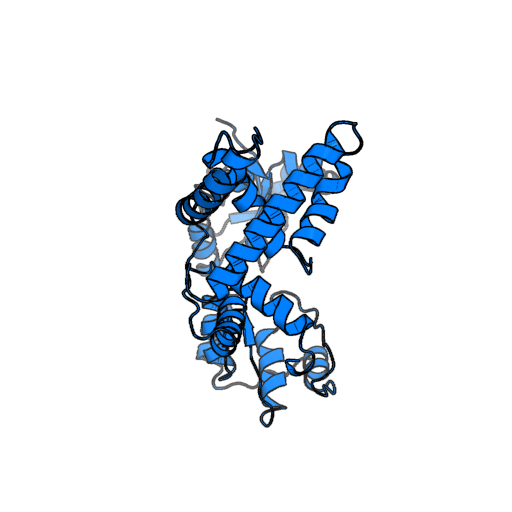9 1.00 57.94 330 PHE A CA 1
ATOM 2709 C C . PHE A 1 330 ? -13.323 -13.819 -5.826 1.00 57.94 330 PHE A C 1
ATOM 2711 O O . PHE A 1 330 ? -12.740 -12.768 -6.109 1.00 57.94 330 PHE A O 1
ATOM 2718 N N . ARG A 1 331 ? -12.734 -15.024 -5.868 1.00 50.00 331 ARG A N 1
ATOM 2719 C CA . ARG A 1 331 ? -11.396 -15.261 -6.424 1.00 50.00 331 ARG A CA 1
ATOM 2720 C C . ARG A 1 331 ? -11.423 -15.430 -7.933 1.00 50.00 331 ARG A C 1
ATOM 2722 O O . ARG A 1 331 ? -12.359 -16.092 -8.432 1.00 50.00 331 ARG A O 1
#

Sequence (331 aa):
MSNYKLWAKIDNDKISFFTEDYLRAKEPQLFATLEAWRHNYKKYQQQVKLSENKVNVLREKGIRVLSNPFLALKGKWHWFTGSWHNDAFKLEGEAKQEIERYGKYVVNFCALDDRQKVINASCGSTELTDEQQAIINTDFNGYDTLLINAYAGTGKTTTLSEFSKRRSSERFIYLAFNKSVADEAEKIFSSNARTFHSWALGFVRRVYKTIKTSNELTLKDITREVEILKAMAEKNKDKIYKNAYIIAAVIKEIFEGFCRSSANSVKEYVKENFYNDFNNANGHFYLEHCIELADIIEGLIQKMKNGEIECPHCAYLKIFELELKRNPNFR

Radius of gyration: 27.57 Å; chains: 1; bounding box: 72×45×72 Å

Foldseek 3Di:
DDQFKKKWFDDPFKIKMFTLVCCCVPPVVVSVVVVVCVVVVVVFKDWEFDDPLVQVLCVVQQKHQLDGRAIAGNNTMDIDRLPDPRDRIHGGDPRVVVCVVPRMDMRGPQPPVVVVVVVVVVDDDDDQDPVLVCLLPPDDPPPDDDDDDDDRPNCPLVSVQSSCVVVVVDADEAEDQDDVVQVVSCVRNVHHGDYLLRVLVVVLCVVQVLAAADAADDLVNQLVLLVVVVVVCVVVVDPPSPDSSVLSVVLRVLLLQLLPDPDLASLRSLCVPQVVVQPDPCSVVVNVVSVVSSVSSVVVLVCNSNNVDHAHSSSSSSVSSNVVVVDVVVD

pLDDT: mean 82.55, std 15.3, range [31.28, 97.38]

Secondary structure (DSSP, 8-state):
-----EEEEE-SSEEEEEEHHHHHHH-HHHHHHHHHHHHTHHHHEEEE---HHHHHHHHHTTEEE--SSEEEETTTEEEE-SSSTT-SEEE-HHHHHHHHHHSEEEEE---THHHHHHHHTTS---PPPHHHHHHHHS---SSS-------TTS-HHHHHHHHHHHTTTS---EEESSHHHHHHHHHHH-S-EEEHHHHHHHHHHHHSTT--EESS--HHHHHHHHHHHHHHHTTTT-SGGG-HHHHHHHHHHHHHHHHHS--SSHHHHHHHHHGGGG-STTHHHHHHHHHHHHHHHHHHHHHHHHTSSPEEHHHHHHHHHHHHHH-GGG-